Protein AF-A0AAD7CP76-F1 (afdb_monomer)

Secondary structure (DSSP, 8-state):
--HHHHHHHHH-SSS-GGGTTTHHHHHHHHTB-TTS-B--HHHHHSTT---------S--SS-B-TTT--BHHHHHHHHHHHHHHTT-TTS--TT---TT-------HHHHHHHHHHHHHHHS--HHHHTS-HHHHHHHHHHHHHHHHHHHHHHTT-TTHHHHHHHHHHHHHHHHHHHHH-

Solvent-accessible surface area (backbone atoms only — not comparable to full-atom values): 10379 Å² total; per-residue (Å²): 131,55,74,68,52,28,44,43,40,55,74,34,44,74,40,61,54,63,44,38,35,61,27,69,68,44,36,56,53,31,30,30,44,97,84,76,42,30,34,41,75,55,63,62,70,46,76,87,58,81,70,72,79,71,73,79,72,77,89,6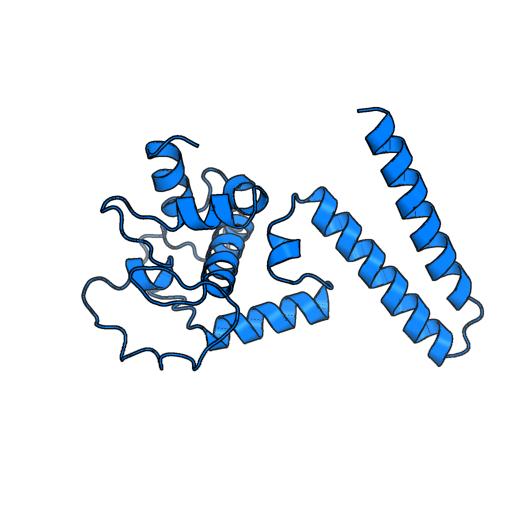3,103,62,65,56,32,81,68,64,65,43,52,39,65,49,37,45,47,54,51,43,51,45,34,75,41,47,83,42,88,85,51,87,56,93,80,58,86,58,91,75,72,81,64,86,64,71,45,71,67,59,40,50,52,51,49,52,50,46,26,74,76,43,60,38,49,70,71,48,66,19,36,47,68,70,56,41,51,53,47,32,51,47,43,48,29,53,52,51,22,52,54,25,50,77,69,68,42,89,59,18,66,54,30,54,52,52,43,52,52,49,55,53,51,55,53,53,56,66,71,76,111

Structure (mmCIF, N/CA/C/O backbone):
data_AF-A0AAD7CP76-F1
#
_entry.id   AF-A0AAD7CP76-F1
#
loop_
_atom_site.group_PDB
_atom_site.id
_atom_site.type_symbol
_atom_site.label_atom_id
_atom_site.label_alt_id
_atom_site.label_comp_id
_atom_site.label_asym_id
_atom_site.label_entity_id
_atom_site.label_seq_id
_atom_site.pdbx_PDB_ins_code
_atom_site.Cartn_x
_atom_site.Cartn_y
_atom_site.Cartn_z
_atom_site.occupancy
_atom_site.B_iso_or_equiv
_atom_site.auth_seq_id
_atom_site.auth_comp_id
_atom_site.auth_asym_id
_atom_site.auth_atom_id
_atom_site.pdbx_PDB_model_num
ATOM 1 N N . MET A 1 1 ? -16.276 9.641 7.087 1.00 80.56 1 MET A N 1
ATOM 2 C CA . MET A 1 1 ? -16.816 8.373 7.636 1.00 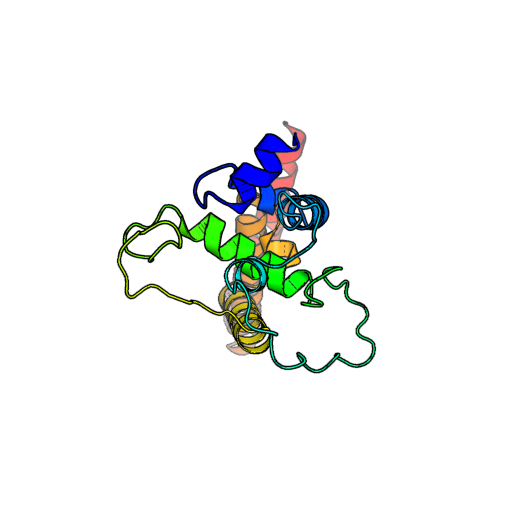80.56 1 MET A CA 1
ATOM 3 C C . MET A 1 1 ? -17.403 8.645 9.011 1.00 80.56 1 MET A C 1
ATOM 5 O O . MET A 1 1 ? -16.833 9.452 9.736 1.00 80.56 1 MET A O 1
ATOM 9 N N . THR A 1 2 ? -18.530 8.026 9.369 1.00 87.56 2 THR A N 1
ATOM 10 C CA . THR A 1 2 ? -19.073 8.128 10.736 1.00 87.56 2 THR A CA 1
ATOM 11 C C . THR A 1 2 ? -18.251 7.262 11.703 1.00 87.56 2 THR A C 1
ATOM 13 O O . THR A 1 2 ? -17.549 6.352 11.2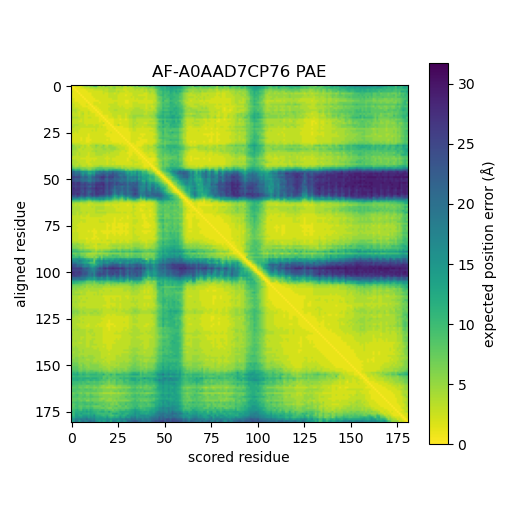51 1.00 87.56 2 THR A O 1
ATOM 16 N N . PRO A 1 3 ? -18.340 7.473 13.030 1.00 85.06 3 PRO A N 1
ATOM 17 C CA . PRO A 1 3 ? -17.661 6.612 14.001 1.00 85.06 3 PRO A CA 1
ATOM 18 C C . PRO A 1 3 ? -18.008 5.123 13.846 1.00 85.06 3 PRO A C 1
ATOM 20 O O . PRO A 1 3 ? -17.125 4.275 13.942 1.00 85.06 3 PRO A O 1
ATOM 23 N N . ALA A 1 4 ? -19.271 4.801 13.540 1.00 86.50 4 ALA A N 1
ATOM 24 C CA . ALA A 1 4 ? -19.704 3.427 13.288 1.00 86.50 4 ALA A CA 1
ATOM 25 C C . ALA A 1 4 ? -19.003 2.821 12.060 1.00 86.50 4 ALA A C 1
ATOM 27 O O . ALA A 1 4 ? -18.479 1.715 12.149 1.00 86.50 4 ALA A O 1
ATOM 28 N N . MET A 1 5 ? -18.900 3.582 10.963 1.00 90.31 5 MET A N 1
ATOM 29 C CA . MET A 1 5 ? -18.192 3.147 9.752 1.00 90.31 5 MET A CA 1
ATOM 30 C C . MET A 1 5 ? -16.699 2.925 10.005 1.00 90.31 5 MET A C 1
ATOM 32 O O . MET A 1 5 ? -16.128 1.985 9.471 1.00 90.31 5 MET A O 1
ATOM 36 N N . LEU A 1 6 ? -16.048 3.777 10.807 1.00 89.44 6 LEU A N 1
ATOM 37 C CA . LEU A 1 6 ? -14.625 3.620 11.144 1.00 89.44 6 LEU A CA 1
ATOM 38 C C . LEU A 1 6 ? -14.377 2.341 11.946 1.00 89.44 6 LEU A C 1
ATOM 40 O O . LEU A 1 6 ? -13.426 1.609 11.682 1.00 89.44 6 LEU A O 1
ATOM 44 N N . ILE A 1 7 ? -15.259 2.060 12.906 1.00 87.06 7 ILE A N 1
ATOM 45 C CA . ILE A 1 7 ? -15.213 0.835 13.702 1.00 87.06 7 ILE A CA 1
ATOM 46 C C . ILE A 1 7 ? -15.405 -0.386 12.806 1.00 87.06 7 ILE A C 1
ATOM 48 O O . ILE A 1 7 ? -14.641 -1.339 12.917 1.00 87.06 7 ILE A O 1
ATOM 52 N N . GLU A 1 8 ? -16.406 -0.361 11.932 1.00 88.75 8 GLU A N 1
ATOM 53 C CA . GLU A 1 8 ? -16.700 -1.470 11.029 1.00 88.75 8 GLU A CA 1
ATOM 54 C C . GLU A 1 8 ? -15.561 -1.694 10.029 1.00 88.75 8 GLU A C 1
ATOM 56 O O . GLU A 1 8 ? -15.061 -2.808 9.916 1.00 88.75 8 GLU A O 1
ATOM 61 N N . ALA A 1 9 ? -15.052 -0.624 9.410 1.00 90.50 9 ALA A N 1
ATOM 62 C CA . ALA A 1 9 ? -13.878 -0.663 8.540 1.00 90.50 9 ALA A CA 1
ATOM 63 C C . ALA A 1 9 ? -12.641 -1.230 9.251 1.00 90.50 9 ALA A C 1
ATOM 65 O O . ALA A 1 9 ? -11.789 -1.848 8.623 1.00 90.50 9 ALA A O 1
ATOM 66 N N . ARG A 1 10 ? -12.520 -1.051 10.566 1.00 89.12 10 ARG A N 1
ATOM 67 C CA . ARG A 1 10 ? -11.426 -1.637 11.340 1.00 89.12 10 ARG A CA 1
ATOM 68 C C . ARG A 1 10 ? -11.616 -3.134 11.583 1.00 89.12 10 ARG A C 1
ATOM 70 O O . ARG A 1 10 ? -10.636 -3.875 11.563 1.00 89.12 10 ARG A O 1
ATOM 77 N N . THR A 1 11 ? -12.833 -3.558 11.922 1.00 86.00 11 THR A N 1
ATOM 78 C CA . THR A 1 11 ? -13.100 -4.913 12.432 1.00 86.00 11 THR A CA 1
ATOM 79 C C . THR A 1 11 ? -13.469 -5.918 11.355 1.00 86.00 11 THR A C 1
ATOM 81 O O . THR A 1 11 ? -13.147 -7.090 11.518 1.00 86.00 11 THR A O 1
ATOM 84 N N . ASP A 1 12 ? -14.127 -5.475 10.286 1.00 87.94 12 ASP A N 1
ATOM 85 C CA . ASP A 1 12 ? -14.508 -6.315 9.156 1.00 87.94 12 ASP A CA 1
ATOM 86 C C . ASP A 1 12 ? -13.548 -6.074 7.981 1.00 87.94 12 ASP A C 1
ATOM 88 O O . ASP A 1 12 ? -13.524 -4.963 7.445 1.00 87.94 12 ASP A O 1
ATOM 92 N N . PRO A 1 13 ? -12.731 -7.063 7.565 1.00 87.06 13 PRO A N 1
ATOM 93 C CA . PRO A 1 13 ? -11.868 -6.961 6.393 1.00 87.06 13 PRO A CA 1
ATOM 94 C C . PRO A 1 13 ? -12.612 -6.561 5.113 1.00 87.06 13 PRO A C 1
ATOM 96 O O . PRO A 1 13 ? -12.064 -5.778 4.342 1.00 87.06 13 PRO A O 1
ATOM 99 N N . ASN A 1 14 ? -13.856 -7.009 4.920 1.00 89.00 14 ASN A N 1
ATOM 100 C CA . ASN A 1 14 ? -14.634 -6.756 3.704 1.00 89.00 14 ASN A CA 1
ATOM 101 C C . ASN A 1 14 ? -15.353 -5.399 3.710 1.00 89.00 14 ASN A C 1
ATOM 103 O O . ASN A 1 14 ? -15.648 -4.858 2.644 1.00 89.00 14 ASN A O 1
ATOM 107 N N . SER A 1 15 ? -15.618 -4.810 4.879 1.00 90.19 15 SER A N 1
ATOM 108 C CA . SER A 1 15 ? -16.320 -3.523 4.952 1.00 90.19 15 SER A CA 1
ATOM 109 C C . SER A 1 15 ? -15.411 -2.348 4.599 1.00 90.19 15 SER A C 1
ATOM 111 O O . SER A 1 15 ? -14.310 -2.212 5.128 1.00 90.19 15 SER A O 1
ATOM 113 N N . TYR A 1 16 ? -15.896 -1.428 3.763 1.00 89.94 16 TYR A N 1
ATOM 114 C CA . TYR A 1 16 ? -15.215 -0.171 3.414 1.00 89.94 16 TYR A CA 1
ATOM 115 C C . TYR A 1 16 ? -13.763 -0.332 2.910 1.00 89.94 16 TYR A C 1
ATOM 117 O O . TYR A 1 16 ? -12.869 0.323 3.448 1.00 89.94 16 TYR A O 1
ATOM 125 N N . PRO A 1 17 ? -13.485 -1.140 1.869 1.00 86.00 17 PRO A N 1
ATOM 126 C CA . PRO A 1 17 ? -12.125 -1.302 1.342 1.00 86.00 17 PRO A CA 1
ATOM 127 C C . PRO A 1 17 ? -11.509 0.029 0.879 1.00 86.00 17 PRO A C 1
ATOM 129 O O . PRO A 1 17 ? -10.323 0.256 1.089 1.00 86.00 17 PRO A O 1
ATOM 132 N N . GLY A 1 18 ? -12.320 0.968 0.377 1.00 87.88 18 GLY A N 1
ATOM 133 C CA . GLY A 1 18 ? -11.870 2.315 0.001 1.00 87.88 18 GLY A CA 1
ATOM 134 C C . GLY A 1 18 ? -11.341 3.172 1.162 1.00 87.88 18 GLY A C 1
ATOM 135 O O . GLY A 1 18 ? -10.800 4.248 0.927 1.00 87.88 18 GLY A O 1
ATOM 136 N N . CYS A 1 19 ? -11.447 2.729 2.424 1.00 91.69 19 CYS A N 1
ATOM 137 C CA . CYS A 1 19 ? -10.908 3.484 3.557 1.00 91.69 19 CYS A CA 1
ATOM 138 C C . CYS A 1 19 ? -9.378 3.593 3.530 1.00 91.69 19 CYS A C 1
ATOM 140 O O . CYS A 1 19 ? -8.840 4.568 4.046 1.00 91.69 19 CYS A O 1
ATOM 142 N N . VAL A 1 20 ? -8.680 2.608 2.948 1.00 92.88 20 VAL A N 1
ATOM 143 C CA . VAL A 1 20 ? -7.218 2.676 2.786 1.00 92.88 20 VAL A CA 1
ATOM 144 C C . VAL A 1 20 ? -6.823 3.556 1.604 1.00 92.88 20 VAL A C 1
ATOM 146 O O . VAL A 1 20 ? -5.761 4.158 1.635 1.00 92.88 20 VAL A O 1
ATOM 149 N N . GLU A 1 21 ? -7.701 3.695 0.611 1.00 92.75 21 GLU A N 1
ATOM 150 C CA . GLU A 1 21 ? -7.483 4.519 -0.587 1.00 92.75 21 GLU A CA 1
ATOM 151 C C . GLU A 1 21 ? -7.737 6.015 -0.349 1.00 92.75 21 GLU A C 1
ATOM 153 O O . GLU A 1 21 ? -7.354 6.866 -1.146 1.00 92.75 21 GLU A O 1
ATOM 158 N N . ALA A 1 22 ? -8.381 6.344 0.772 1.00 91.25 22 ALA A N 1
ATOM 159 C CA . ALA A 1 22 ? -8.596 7.713 1.228 1.00 91.25 22 ALA A CA 1
ATOM 160 C C . ALA A 1 22 ? -7.353 8.321 1.915 1.00 91.25 22 ALA A C 1
ATOM 162 O O . ALA A 1 22 ? -7.425 9.417 2.474 1.00 91.25 22 ALA A O 1
ATOM 163 N N . GLY A 1 23 ? -6.215 7.620 1.885 1.00 91.62 23 GLY A N 1
ATOM 164 C CA . GLY A 1 23 ? -4.939 8.106 2.391 1.00 91.62 23 GLY A CA 1
ATOM 165 C C . GLY A 1 23 ? -4.717 7.908 3.893 1.00 91.62 23 GLY A C 1
ATOM 166 O O . GLY A 1 23 ? -5.498 7.289 4.622 1.00 91.62 23 GLY A O 1
ATOM 167 N N . MET A 1 24 ? -3.590 8.446 4.363 1.00 93.44 24 MET A N 1
ATOM 168 C CA . MET A 1 24 ? -3.062 8.181 5.704 1.00 93.44 24 MET A CA 1
ATOM 169 C C . MET A 1 24 ? -3.971 8.686 6.834 1.00 93.44 24 MET A C 1
ATOM 171 O O . MET A 1 24 ? -4.060 8.044 7.881 1.00 93.44 24 MET A O 1
ATOM 175 N N . ASP A 1 25 ? -4.681 9.796 6.631 1.00 92.06 25 ASP A N 1
ATOM 176 C CA . ASP A 1 25 ? -5.583 10.360 7.642 1.00 92.06 25 ASP A CA 1
ATOM 177 C C . ASP A 1 25 ? -6.801 9.460 7.880 1.00 92.06 25 ASP A C 1
ATOM 179 O O . ASP A 1 25 ? -7.177 9.196 9.026 1.00 92.06 25 ASP A O 1
ATOM 183 N N . ALA A 1 26 ? -7.377 8.915 6.804 1.00 93.06 26 ALA A N 1
ATOM 184 C CA . ALA A 1 26 ? -8.472 7.956 6.894 1.00 93.06 26 ALA A CA 1
ATOM 185 C C . ALA A 1 26 ? -8.013 6.657 7.568 1.00 93.06 26 ALA A C 1
ATOM 187 O O . ALA A 1 26 ? -8.684 6.159 8.474 1.00 93.06 26 ALA A O 1
ATOM 188 N N . VAL A 1 27 ? -6.828 6.159 7.203 1.00 94.19 27 VAL A N 1
ATOM 189 C CA . VAL A 1 27 ? -6.199 5.010 7.866 1.00 94.19 27 VAL A CA 1
ATOM 190 C C . VAL A 1 27 ? -6.005 5.276 9.358 1.00 94.19 27 VAL A C 1
ATOM 192 O O . VAL A 1 27 ? -6.390 4.455 10.185 1.00 94.19 27 VAL A O 1
ATOM 195 N N . SER A 1 28 ? -5.453 6.431 9.727 1.00 93.44 28 SER A N 1
ATOM 196 C CA . SER A 1 28 ? -5.243 6.837 11.119 1.00 93.44 28 SER A CA 1
ATOM 197 C C . SER A 1 28 ? -6.554 6.846 11.920 1.00 93.44 28 SER A C 1
ATOM 199 O O . SER A 1 28 ? -6.597 6.348 13.051 1.00 93.44 28 SER A O 1
ATOM 201 N N . ALA A 1 29 ? -7.643 7.327 11.311 1.00 93.31 29 ALA A N 1
ATOM 202 C CA . ALA A 1 29 ? -8.976 7.311 11.903 1.00 93.31 29 ALA A CA 1
ATOM 203 C C . ALA A 1 29 ? -9.523 5.881 12.079 1.00 93.31 29 ALA A C 1
ATOM 205 O O . ALA A 1 29 ? -9.996 5.541 13.162 1.00 93.31 29 ALA A O 1
ATOM 206 N N . VAL A 1 30 ? -9.396 5.012 11.067 1.00 94.56 30 VAL A N 1
ATOM 207 C CA . VAL A 1 30 ? -9.774 3.582 11.152 1.00 94.56 30 VAL A CA 1
ATOM 208 C C . VAL A 1 30 ? -8.922 2.845 12.195 1.00 94.56 30 VAL A C 1
ATOM 210 O O . VAL A 1 30 ? -9.368 1.906 12.861 1.00 94.56 30 VAL A O 1
ATOM 213 N N . LEU A 1 31 ? -7.684 3.294 12.410 1.00 93.06 31 LEU A N 1
ATOM 214 C CA . LEU A 1 31 ? -6.796 2.727 13.417 1.00 93.06 31 LEU A CA 1
ATOM 215 C C . LEU A 1 31 ? -7.145 3.129 14.866 1.00 93.06 31 LEU A C 1
ATOM 217 O O . LEU A 1 31 ? -6.514 2.636 15.809 1.00 93.06 31 LEU A O 1
ATOM 221 N N . THR A 1 32 ? -8.176 3.950 15.062 1.00 91.44 32 THR A N 1
ATOM 222 C CA . THR A 1 32 ? -8.724 4.297 16.378 1.00 91.44 32 THR A CA 1
ATOM 223 C C . THR A 1 32 ? -9.859 3.338 16.741 1.00 91.44 32 THR A C 1
ATOM 225 O O . THR A 1 32 ? -10.851 3.219 16.026 1.00 91.44 32 THR A O 1
ATOM 228 N N . ASN A 1 33 ? -9.711 2.595 17.841 1.00 84.62 33 ASN A N 1
ATOM 229 C CA . ASN A 1 33 ? -10.688 1.582 18.247 1.00 84.62 33 ASN A CA 1
ATOM 230 C C . ASN A 1 33 ? -11.885 2.179 19.020 1.00 84.62 33 ASN A C 1
ATOM 232 O O . ASN A 1 33 ? -11.924 3.367 19.336 1.00 84.62 33 ASN A O 1
ATOM 236 N N . ARG A 1 34 ? -12.854 1.327 19.394 1.00 84.56 34 ARG A N 1
ATOM 237 C CA . ARG A 1 34 ? -14.075 1.719 20.135 1.00 84.56 34 ARG A CA 1
ATOM 238 C C . ARG A 1 34 ? -13.811 2.420 21.475 1.00 84.56 34 ARG A C 1
ATOM 240 O O . ARG A 1 34 ? -14.673 3.141 21.956 1.00 84.56 34 ARG A O 1
ATOM 247 N N . ASN A 1 35 ? -12.633 2.216 22.066 1.00 86.56 35 ASN A N 1
ATOM 248 C CA . ASN A 1 35 ? -12.222 2.835 23.329 1.00 86.56 35 ASN A CA 1
ATOM 249 C C . ASN A 1 35 ? -11.443 4.142 23.113 1.00 86.56 35 ASN A C 1
ATOM 251 O O . ASN A 1 35 ? -10.742 4.583 24.022 1.00 86.56 35 ASN A O 1
ATOM 255 N N . ASN A 1 36 ? -11.509 4.715 21.907 1.00 87.88 36 ASN A N 1
ATOM 256 C CA . ASN A 1 36 ? -10.746 5.887 21.491 1.00 87.88 36 ASN A CA 1
ATOM 257 C C . ASN A 1 36 ? -9.224 5.713 21.658 1.00 87.88 36 ASN A C 1
ATOM 259 O O . ASN A 1 36 ? -8.515 6.662 21.983 1.00 87.88 36 ASN A O 1
ATOM 263 N N . ARG A 1 37 ? -8.724 4.481 21.479 1.00 89.38 37 ARG A N 1
ATOM 264 C CA . ARG A 1 37 ? -7.288 4.169 21.522 1.00 89.38 37 ARG A CA 1
ATOM 265 C C . ARG A 1 37 ? -6.763 3.907 20.123 1.00 89.38 37 ARG A C 1
ATOM 267 O O . ARG A 1 37 ? -7.317 3.082 19.393 1.00 89.38 37 ARG A O 1
ATOM 274 N N . GLN A 1 38 ? -5.662 4.553 19.780 1.00 89.88 38 GLN A N 1
ATOM 275 C CA . GLN A 1 38 ? -5.016 4.444 18.485 1.00 89.88 38 GLN A CA 1
ATOM 276 C C . GLN A 1 38 ? -4.015 3.282 18.489 1.00 89.88 38 GLN A C 1
ATOM 278 O O . GLN A 1 38 ? -2.903 3.375 19.023 1.00 89.88 38 GLN A O 1
ATOM 283 N N . LYS A 1 39 ? -4.422 2.148 17.911 1.00 88.56 39 LYS A N 1
ATOM 284 C CA . LYS A 1 39 ? -3.649 0.898 17.914 1.00 88.56 39 LYS A CA 1
ATOM 285 C C . LYS A 1 39 ? -3.665 0.231 16.546 1.00 88.56 39 LYS A C 1
ATOM 287 O O . LYS A 1 39 ? -4.712 0.170 15.901 1.00 88.56 39 LYS A O 1
ATOM 292 N N . CYS A 1 40 ? -2.541 -0.362 16.140 1.00 88.00 40 CYS A N 1
ATOM 293 C CA . CYS A 1 40 ? -2.514 -1.188 14.935 1.00 88.00 40 CYS A CA 1
ATOM 294 C C . CYS A 1 40 ? -3.357 -2.455 15.140 1.00 88.00 40 CYS A C 1
ATOM 296 O O . CYS A 1 40 ? -3.683 -2.823 16.278 1.00 88.00 40 CYS A O 1
ATOM 298 N N . ILE A 1 41 ? -3.712 -3.117 14.042 1.00 85.62 41 ILE A N 1
ATOM 299 C CA . ILE A 1 41 ? -4.615 -4.270 14.063 1.00 85.62 41 ILE A CA 1
ATOM 300 C C . ILE A 1 41 ? -3.979 -5.421 14.862 1.00 85.62 41 ILE A C 1
ATOM 302 O O . ILE A 1 41 ? -4.646 -6.056 15.682 1.00 85.62 41 ILE A O 1
ATOM 306 N N . SER A 1 42 ? -2.669 -5.657 14.730 1.00 81.69 42 SER A N 1
ATOM 307 C CA . SER A 1 42 ? -1.929 -6.650 15.531 1.00 81.69 42 SER A CA 1
ATOM 308 C C . SER A 1 42 ? -1.939 -6.359 17.037 1.00 81.69 42 SER A C 1
ATOM 310 O O . SER A 1 42 ? -2.195 -7.258 17.838 1.00 81.69 42 SER A O 1
ATOM 312 N N . CYS A 1 43 ? -1.690 -5.113 17.446 1.00 79.62 43 CYS A N 1
ATOM 313 C CA . CYS A 1 43 ? -1.586 -4.739 18.862 1.00 79.62 43 CYS A CA 1
ATOM 314 C C . CYS A 1 43 ? -2.931 -4.765 19.600 1.00 79.62 43 CYS A C 1
ATOM 316 O O . CYS A 1 43 ? -2.967 -4.959 20.811 1.00 79.62 43 CYS A O 1
ATOM 318 N N . ASP A 1 44 ? -4.034 -4.541 18.891 1.00 80.44 44 ASP A N 1
ATOM 319 C CA . ASP A 1 44 ? -5.381 -4.569 19.468 1.00 80.44 44 ASP A CA 1
ATOM 320 C C . ASP A 1 44 ? -5.893 -6.007 19.671 1.00 80.44 44 ASP A C 1
ATOM 322 O O . ASP A 1 44 ? -6.586 -6.292 20.647 1.00 80.44 44 ASP A O 1
ATOM 326 N N . ALA A 1 45 ? -5.479 -6.937 18.802 1.00 72.62 45 ALA A N 1
ATOM 327 C CA . ALA A 1 45 ? -5.813 -8.360 18.910 1.00 72.62 45 ALA A CA 1
ATOM 328 C C . ALA A 1 45 ? -5.092 -9.067 20.075 1.00 72.62 45 ALA A C 1
ATOM 330 O O . ALA A 1 45 ? -5.587 -10.056 20.623 1.00 72.62 45 ALA A O 1
ATOM 331 N N . LEU A 1 46 ? -3.930 -8.560 20.491 1.00 67.62 46 LEU A N 1
ATOM 332 C CA . LEU A 1 46 ? -3.196 -9.052 21.656 1.00 67.62 46 LEU A CA 1
ATOM 333 C C . LEU A 1 46 ? -3.815 -8.486 22.947 1.00 67.62 46 LEU A C 1
ATOM 335 O O . LEU A 1 46 ? -3.254 -7.608 23.599 1.00 67.62 46 LEU A O 1
ATOM 339 N N . ARG A 1 47 ? -4.988 -8.995 23.346 1.00 53.69 47 ARG A N 1
ATOM 340 C CA . ARG A 1 47 ? -5.570 -8.697 24.667 1.00 53.69 47 ARG A CA 1
ATOM 341 C C . ARG A 1 47 ? -4.601 -9.151 25.771 1.00 53.69 47 ARG A C 1
ATOM 343 O O . ARG A 1 47 ? -4.399 -10.345 25.963 1.00 53.69 47 ARG A O 1
ATOM 350 N N . GLY A 1 48 ? -4.013 -8.203 26.500 1.00 44.47 48 GLY A N 1
ATOM 351 C CA . GLY A 1 48 ? -3.363 -8.459 27.792 1.00 44.47 48 GLY A CA 1
ATOM 352 C C . GLY A 1 48 ? -1.931 -9.002 27.771 1.00 44.47 48 GLY A C 1
ATOM 353 O O . GLY A 1 48 ? -1.419 -9.328 28.836 1.00 44.47 48 GLY A O 1
ATOM 354 N N . LYS A 1 49 ? -1.250 -9.072 26.621 1.00 45.91 49 LYS A N 1
ATOM 355 C CA . LYS A 1 49 ? 0.212 -9.232 26.617 1.00 45.91 49 LYS A CA 1
ATOM 356 C C . LYS A 1 49 ? 0.825 -7.864 26.385 1.00 45.91 49 LYS A C 1
ATOM 358 O O . LYS A 1 49 ? 0.619 -7.288 25.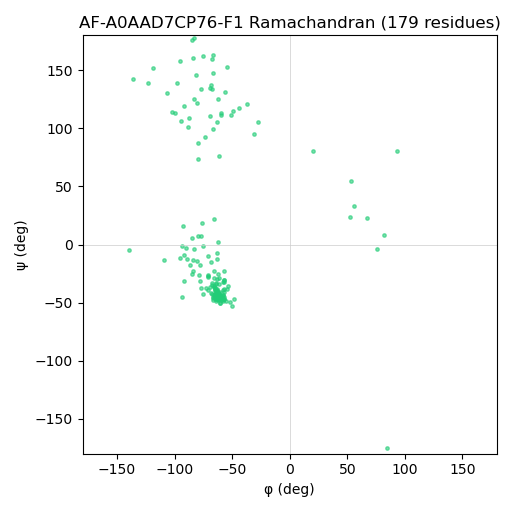318 1.00 45.91 49 LYS A O 1
ATOM 363 N N . ALA A 1 50 ? 1.516 -7.337 27.396 1.00 40.41 50 ALA A N 1
ATOM 364 C CA . ALA A 1 50 ? 2.461 -6.253 27.184 1.00 40.41 50 ALA A CA 1
ATOM 365 C C . ALA A 1 50 ? 3.336 -6.694 26.009 1.00 40.41 50 ALA A C 1
ATOM 367 O O . ALA A 1 50 ? 3.961 -7.751 26.064 1.00 40.41 50 ALA A O 1
ATOM 368 N N . LEU A 1 51 ? 3.247 -5.979 24.890 1.00 49.00 51 LEU A N 1
ATOM 369 C CA . LEU A 1 51 ? 4.247 -6.136 23.852 1.00 49.00 51 LEU A CA 1
ATOM 370 C C . LEU A 1 51 ? 5.546 -5.751 24.537 1.00 49.00 51 LEU A C 1
ATOM 372 O O . LEU A 1 51 ? 5.648 -4.596 24.954 1.00 49.00 51 LEU A O 1
ATOM 376 N N . ASP A 1 52 ? 6.442 -6.730 24.714 1.00 46.41 52 ASP A N 1
ATOM 377 C CA . ASP A 1 52 ? 7.815 -6.500 25.160 1.00 46.41 52 ASP A CA 1
ATOM 378 C C . ASP A 1 52 ? 8.275 -5.217 24.503 1.00 46.41 52 ASP A C 1
ATOM 380 O O . ASP A 1 52 ? 8.132 -5.106 23.279 1.00 46.41 52 ASP A O 1
ATOM 384 N N . GLU A 1 53 ? 8.649 -4.248 25.346 1.00 45.72 53 GLU A N 1
ATOM 385 C CA . GLU A 1 53 ? 8.943 -2.861 25.003 1.00 45.72 53 GLU A CA 1
ATOM 386 C C . GLU A 1 53 ? 9.514 -2.806 23.593 1.00 45.72 53 GLU A C 1
ATOM 388 O O . GLU A 1 53 ? 10.689 -3.095 23.369 1.00 45.72 53 GLU A O 1
ATOM 393 N N . ARG A 1 54 ? 8.640 -2.548 22.607 1.00 52.47 54 ARG A N 1
ATOM 394 C CA . ARG A 1 54 ? 9.062 -2.487 21.213 1.00 52.47 54 ARG A CA 1
ATOM 395 C C . ARG A 1 54 ? 10.014 -1.316 21.184 1.00 52.47 54 ARG A C 1
ATOM 397 O O . ARG A 1 54 ? 9.556 -0.185 21.332 1.00 52.47 54 ARG A O 1
ATOM 404 N N . VAL A 1 55 ? 11.303 -1.650 21.098 1.00 47.53 55 VAL A N 1
ATOM 405 C CA . VAL A 1 55 ? 12.464 -0.764 21.086 1.00 47.53 55 VAL A CA 1
ATOM 406 C C . VAL A 1 55 ? 12.029 0.570 20.516 1.00 47.53 55 VAL A C 1
ATOM 408 O O . VAL A 1 55 ? 11.725 0.653 19.326 1.00 47.53 55 VAL A O 1
ATOM 411 N N . ILE A 1 56 ? 11.895 1.566 21.397 1.00 48.53 56 ILE A N 1
ATOM 412 C CA . ILE A 1 56 ? 11.563 2.938 21.025 1.00 48.53 56 ILE A CA 1
ATOM 413 C C . ILE A 1 56 ? 12.560 3.310 19.926 1.00 48.53 56 ILE A C 1
ATOM 415 O O . ILE A 1 56 ? 13.757 3.383 20.223 1.00 48.53 56 ILE A O 1
ATOM 419 N N . PRO A 1 57 ? 12.141 3.488 18.659 1.00 48.97 57 PRO A N 1
ATOM 420 C CA . PRO A 1 57 ? 13.103 3.819 17.632 1.00 48.97 57 PRO A CA 1
ATOM 421 C C . PRO A 1 57 ? 13.596 5.243 17.904 1.00 48.97 57 PRO A C 1
ATOM 423 O O . PRO A 1 57 ? 12.783 6.127 18.200 1.00 48.97 57 PRO A O 1
ATOM 426 N N . PRO A 1 58 ? 14.910 5.487 17.828 1.00 46.41 58 PRO A N 1
ATOM 427 C CA . PRO A 1 58 ? 15.461 6.820 17.994 1.00 46.41 58 PRO A CA 1
ATOM 428 C C . PRO A 1 58 ? 14.914 7.704 16.869 1.00 46.41 58 PRO A C 1
ATOM 430 O O . PRO A 1 58 ? 15.015 7.327 15.708 1.00 46.41 58 PRO A O 1
ATOM 433 N N . LYS A 1 59 ? 14.291 8.835 17.237 1.00 48.41 59 LYS A N 1
ATOM 434 C CA . LYS A 1 59 ? 13.907 9.976 16.377 1.00 48.41 59 LYS A CA 1
ATOM 435 C C . LYS A 1 59 ? 13.824 9.645 14.874 1.00 48.41 59 LYS A C 1
ATOM 437 O O . LYS A 1 59 ? 14.748 9.945 14.128 1.00 48.41 59 LYS A O 1
ATOM 442 N N . ALA A 1 60 ? 12.725 9.039 14.438 1.00 51.38 60 ALA A N 1
ATOM 443 C CA . ALA A 1 60 ? 12.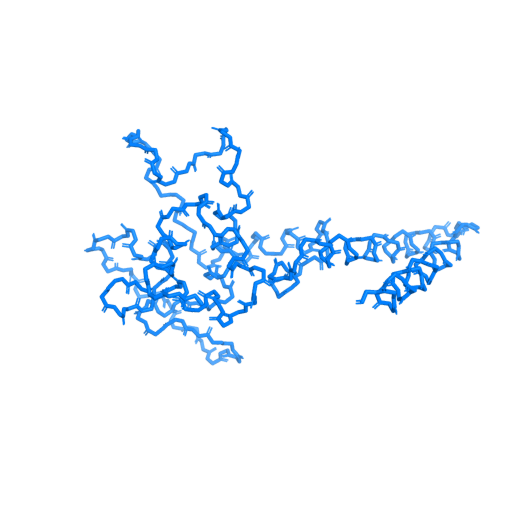404 8.961 13.015 1.00 51.38 60 ALA A CA 1
ATOM 444 C C . ALA A 1 60 ? 11.406 10.075 12.673 1.00 51.38 60 ALA A C 1
ATOM 446 O O . ALA A 1 60 ? 10.457 10.280 13.431 1.00 51.38 60 ALA A O 1
ATOM 447 N N . ASP A 1 61 ? 11.576 10.736 11.527 1.00 61.88 61 ASP A N 1
ATOM 448 C CA . ASP A 1 61 ? 10.693 11.784 10.972 1.00 61.88 61 ASP A CA 1
ATOM 449 C C . ASP A 1 61 ? 9.285 11.277 10.577 1.00 61.88 61 ASP A C 1
ATOM 451 O O . ASP A 1 61 ? 8.594 11.857 9.739 1.00 61.88 61 ASP A O 1
ATOM 455 N N . HIS A 1 62 ? 8.835 10.158 11.147 1.00 67.38 62 HIS A N 1
ATOM 456 C CA . HIS A 1 62 ? 7.610 9.474 10.756 1.00 67.38 62 HIS A CA 1
ATOM 457 C C . HIS A 1 62 ? 6.644 9.320 11.936 1.00 67.38 62 HIS A C 1
ATOM 459 O O . HIS A 1 62 ? 7.069 8.993 13.045 1.00 67.38 62 HIS A O 1
ATOM 465 N N . PRO A 1 63 ? 5.331 9.518 11.714 1.00 86.00 63 PRO A N 1
ATOM 466 C CA . PRO A 1 63 ? 4.332 9.448 12.772 1.00 86.00 63 PRO A CA 1
ATOM 467 C C . PRO A 1 63 ? 4.180 8.028 13.338 1.00 86.00 63 PRO A C 1
ATOM 469 O O . PRO A 1 63 ? 4.290 7.022 12.631 1.00 86.00 63 PRO A O 1
ATOM 472 N N . PHE A 1 64 ? 3.870 7.956 14.632 1.00 87.44 64 PHE A N 1
ATOM 473 C CA . PHE A 1 64 ? 3.596 6.724 15.373 1.00 87.44 64 PHE A CA 1
ATOM 474 C C . PHE A 1 64 ? 2.173 6.747 15.926 1.00 87.44 64 PHE A C 1
ATOM 476 O O . PHE A 1 64 ? 1.638 7.808 16.239 1.00 87.44 64 PHE A O 1
ATOM 483 N N . LEU A 1 65 ? 1.580 5.567 16.107 1.00 88.50 65 LEU A N 1
ATOM 484 C CA . LEU A 1 65 ? 0.280 5.439 16.764 1.00 88.50 65 LEU A CA 1
ATOM 485 C C . LEU A 1 65 ? 0.377 5.788 18.254 1.00 88.50 65 LEU A C 1
ATOM 487 O O . LEU A 1 65 ? 1.297 5.339 18.946 1.00 88.50 65 LEU A O 1
ATOM 491 N N . ALA A 1 66 ? -0.603 6.539 18.755 1.00 87.50 66 ALA A N 1
ATOM 492 C CA . ALA A 1 66 ? -0.585 7.119 20.092 1.00 87.50 66 ALA A CA 1
ATOM 493 C C . ALA A 1 66 ? -0.465 6.078 21.217 1.00 87.50 66 ALA A C 1
ATOM 495 O O . ALA A 1 66 ? 0.356 6.268 22.118 1.00 87.50 66 ALA A O 1
ATOM 496 N N . ASP A 1 67 ? -1.214 4.970 21.161 1.00 88.31 67 ASP A N 1
ATOM 497 C CA . ASP A 1 67 ? -1.277 4.004 22.266 1.00 88.31 67 ASP A CA 1
ATOM 498 C C . ASP A 1 67 ? -0.287 2.847 22.126 1.00 88.31 67 ASP A C 1
ATOM 500 O O . ASP A 1 67 ? 0.359 2.473 23.100 1.00 88.31 67 ASP A O 1
ATOM 504 N N . CYS A 1 68 ? -0.168 2.238 20.940 1.00 83.69 68 CYS A N 1
ATOM 505 C CA . CYS A 1 68 ? 0.706 1.068 20.758 1.00 83.69 68 CYS A CA 1
ATOM 506 C C . CYS A 1 68 ? 2.118 1.402 20.259 1.00 83.69 68 CYS A C 1
ATOM 508 O O . CYS A 1 68 ? 2.901 0.479 20.038 1.00 83.69 68 CYS A O 1
ATOM 510 N N . LYS A 1 69 ? 2.421 2.687 20.017 1.00 84.56 69 LYS A N 1
ATOM 511 C CA . LYS A 1 69 ? 3.735 3.197 19.574 1.00 84.56 69 LYS A CA 1
ATOM 512 C C . LYS A 1 69 ? 4.307 2.506 18.332 1.00 84.56 69 LYS A C 1
ATOM 514 O O . LYS A 1 69 ? 5.510 2.506 18.103 1.00 84.56 69 LYS A O 1
ATOM 519 N N . CYS A 1 70 ? 3.450 1.903 17.513 1.00 83.56 70 CYS A N 1
ATOM 520 C CA . CYS A 1 70 ? 3.871 1.298 16.253 1.00 83.56 70 CYS A CA 1
ATOM 521 C C . CYS A 1 70 ? 3.988 2.383 15.177 1.00 83.56 70 CYS A C 1
ATOM 523 O O . CYS A 1 70 ? 3.175 3.313 15.197 1.00 83.56 70 CYS A O 1
ATOM 525 N N . PRO A 1 71 ? 4.941 2.272 14.234 1.00 87.75 71 PRO A N 1
ATOM 526 C CA . PRO A 1 71 ? 5.025 3.195 13.106 1.00 87.75 71 PRO A CA 1
ATOM 527 C C . PRO A 1 71 ? 3.708 3.218 12.325 1.00 87.75 71 PRO A C 1
ATOM 529 O O . PRO A 1 71 ? 3.191 2.155 11.966 1.00 87.75 71 PRO A O 1
ATOM 532 N N . LEU A 1 72 ? 3.180 4.410 12.037 1.00 90.56 72 LEU A N 1
ATOM 533 C CA . LEU A 1 72 ? 1.896 4.560 11.349 1.00 90.56 72 LEU A CA 1
ATOM 534 C C . LEU A 1 72 ? 1.933 3.925 9.953 1.00 90.56 72 LEU A C 1
ATOM 536 O O . LEU A 1 72 ? 1.025 3.175 9.619 1.00 90.56 72 LEU A O 1
ATOM 540 N N . ARG A 1 73 ? 3.018 4.117 9.185 1.00 91.19 73 ARG A N 1
ATOM 541 C CA . ARG A 1 73 ? 3.193 3.488 7.857 1.00 91.19 73 ARG A CA 1
ATOM 542 C C . ARG A 1 73 ? 3.129 1.958 7.915 1.00 91.19 73 ARG A C 1
ATOM 544 O O . ARG A 1 73 ? 2.527 1.334 7.052 1.00 91.19 73 ARG A O 1
ATOM 551 N N . GLY A 1 74 ? 3.706 1.347 8.952 1.00 90.69 74 GLY A N 1
ATOM 552 C CA . GLY A 1 74 ? 3.631 -0.105 9.143 1.00 90.69 74 GLY A CA 1
ATOM 553 C C . GLY A 1 74 ? 2.207 -0.568 9.454 1.00 90.69 74 GLY A C 1
ATOM 554 O O . GLY A 1 74 ? 1.736 -1.553 8.895 1.00 90.69 74 GLY A O 1
ATOM 555 N N . ALA A 1 75 ? 1.495 0.170 10.306 1.00 91.00 75 ALA A N 1
ATOM 556 C CA . ALA A 1 75 ? 0.096 -0.117 10.606 1.00 91.00 75 ALA A CA 1
ATOM 557 C C . ALA A 1 75 ? -0.833 0.117 9.400 1.00 91.00 75 ALA A C 1
ATOM 559 O O . ALA A 1 75 ? -1.809 -0.611 9.235 1.00 91.00 75 ALA A O 1
ATOM 560 N N . ALA A 1 76 ? -0.518 1.101 8.555 1.00 93.81 76 ALA A N 1
ATOM 561 C CA . ALA A 1 76 ? -1.220 1.365 7.307 1.00 93.81 76 ALA A CA 1
ATOM 562 C C . ALA A 1 76 ? -1.049 0.216 6.313 1.00 93.81 76 ALA A C 1
ATOM 564 O O . ALA A 1 76 ? -2.037 -0.258 5.763 1.00 93.81 76 ALA A O 1
ATOM 565 N N . LEU A 1 77 ? 0.179 -0.290 6.158 1.00 93.88 77 LEU A N 1
ATOM 566 C CA . LEU A 1 77 ? 0.453 -1.473 5.346 1.00 93.88 77 LEU A CA 1
ATOM 567 C C . LEU A 1 77 ? -0.294 -2.707 5.869 1.00 93.88 77 LEU A C 1
ATOM 569 O O . LEU A 1 77 ? -0.899 -3.430 5.086 1.00 93.88 77 LEU A O 1
ATOM 573 N N . GLU A 1 78 ? -0.288 -2.935 7.187 1.00 91.56 78 GLU A N 1
ATOM 574 C CA . GLU A 1 78 ? -1.068 -4.016 7.806 1.00 91.56 78 GLU A CA 1
ATOM 575 C C . GLU A 1 78 ? -2.557 -3.909 7.447 1.00 91.56 78 GLU A C 1
ATOM 577 O O . GLU A 1 78 ? -3.154 -4.893 7.013 1.00 91.56 78 GLU A O 1
ATOM 582 N N . LEU A 1 79 ? -3.150 -2.720 7.594 1.00 92.50 79 LEU A N 1
ATOM 583 C CA . LEU A 1 79 ? -4.555 -2.498 7.260 1.00 92.50 79 LEU A CA 1
ATOM 584 C C . LEU A 1 79 ? -4.821 -2.695 5.762 1.00 92.50 79 LEU A C 1
ATOM 586 O O . LEU A 1 79 ? -5.782 -3.374 5.409 1.00 92.50 79 LEU A O 1
ATOM 590 N N . TRP A 1 80 ? -3.967 -2.150 4.893 1.00 93.88 80 TRP A N 1
ATOM 591 C CA . TRP A 1 80 ? -4.071 -2.308 3.443 1.00 93.88 80 TRP A CA 1
ATOM 592 C C . TRP A 1 80 ? -4.058 -3.781 3.035 1.00 93.88 80 TRP A C 1
ATOM 594 O O . TRP A 1 80 ? -4.950 -4.212 2.312 1.00 93.88 80 TRP A O 1
ATOM 604 N N . MET A 1 81 ? -3.130 -4.583 3.566 1.00 91.88 81 MET A N 1
ATOM 605 C CA . MET A 1 81 ? -3.080 -6.018 3.270 1.00 91.88 81 MET A CA 1
ATOM 606 C C . MET A 1 81 ? -4.359 -6.731 3.700 1.00 91.88 81 MET A C 1
ATOM 608 O O . MET A 1 81 ? -4.894 -7.521 2.930 1.00 91.88 81 MET A O 1
ATOM 612 N N . ILE A 1 82 ? -4.883 -6.435 4.893 1.00 89.50 82 ILE A N 1
ATOM 613 C CA . ILE A 1 82 ? -6.147 -7.020 5.365 1.00 89.50 82 ILE A CA 1
ATOM 614 C C . ILE A 1 82 ? -7.291 -6.663 4.407 1.00 89.50 82 ILE A C 1
ATOM 616 O O . ILE A 1 82 ? -8.057 -7.539 4.024 1.00 89.50 82 ILE A O 1
ATOM 620 N N . LYS A 1 83 ? -7.386 -5.399 3.977 1.00 91.56 83 LYS A N 1
ATOM 621 C CA . LYS A 1 83 ? -8.439 -4.945 3.056 1.00 91.56 83 LYS A CA 1
ATOM 622 C C . LYS A 1 83 ? -8.329 -5.553 1.670 1.00 91.56 83 LYS A C 1
ATOM 624 O O . LYS A 1 83 ? -9.318 -6.044 1.142 1.00 91.56 83 LYS A O 1
ATOM 629 N N . MET A 1 84 ? -7.137 -5.540 1.088 1.00 90.25 84 MET A N 1
ATOM 630 C CA . MET A 1 84 ? -6.931 -6.044 -0.268 1.00 90.25 84 MET A CA 1
ATOM 631 C C . MET A 1 84 ? -7.049 -7.561 -0.342 1.00 90.25 84 MET A C 1
ATOM 633 O O . MET A 1 84 ? -7.394 -8.093 -1.396 1.00 90.25 84 MET A O 1
ATOM 637 N N . THR A 1 85 ? -6.771 -8.261 0.763 1.00 88.12 85 THR A N 1
ATOM 638 C CA . THR A 1 85 ? -6.838 -9.723 0.783 1.00 88.12 85 THR A CA 1
ATOM 639 C C . THR A 1 85 ? -8.184 -10.297 1.208 1.00 88.12 85 THR A C 1
ATOM 641 O O . THR A 1 85 ? -8.395 -11.494 1.040 1.00 88.12 85 THR A O 1
ATOM 644 N N . ALA A 1 86 ? -9.108 -9.462 1.691 1.00 87.19 86 ALA A N 1
ATOM 645 C CA . ALA A 1 86 ? -10.385 -9.887 2.265 1.00 87.19 86 ALA A CA 1
ATOM 646 C C . ALA A 1 86 ? -11.251 -10.743 1.320 1.00 87.19 86 ALA A C 1
ATOM 648 O O . ALA A 1 86 ? -11.980 -11.622 1.774 1.00 87.19 86 ALA A O 1
ATOM 649 N N . GLN A 1 87 ? -11.139 -10.511 0.009 1.00 83.69 87 GLN A N 1
ATOM 650 C CA . GLN A 1 87 ? -11.882 -11.243 -1.021 1.00 83.69 87 GLN A CA 1
ATOM 651 C C . GLN A 1 87 ? -11.321 -12.642 -1.339 1.00 83.69 87 GLN A C 1
ATOM 653 O O . GLN A 1 87 ? -12.020 -13.459 -1.943 1.00 83.69 87 GLN A O 1
ATOM 658 N N . TYR A 1 88 ? -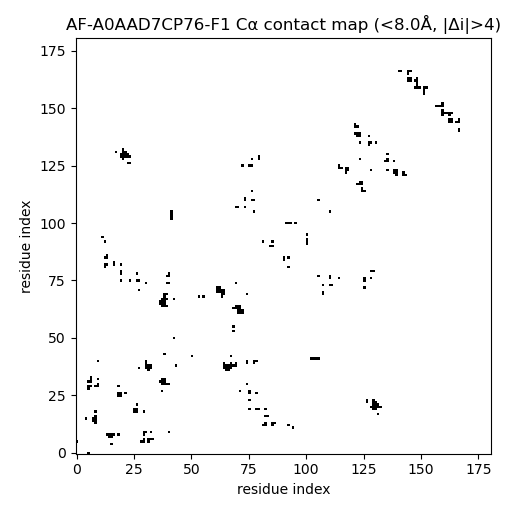10.070 -12.932 -0.967 1.00 84.44 88 TYR A N 1
ATOM 659 C CA . TYR A 1 88 ? -9.417 -14.202 -1.282 1.00 84.44 88 TYR A CA 1
ATOM 660 C C . TYR A 1 88 ? -9.721 -15.230 -0.192 1.00 84.44 88 TYR A C 1
ATOM 662 O O . TYR A 1 88 ? -9.235 -15.134 0.932 1.00 84.44 88 TYR A O 1
ATOM 670 N N . LYS A 1 89 ? -10.543 -16.227 -0.536 1.00 79.69 89 LYS A N 1
ATOM 671 C CA . LYS A 1 89 ? -11.033 -17.260 0.397 1.00 79.69 89 LYS A CA 1
ATOM 672 C C . LYS A 1 89 ? -9.934 -18.177 0.939 1.00 79.69 89 LYS A C 1
ATOM 674 O O . LYS A 1 89 ? -10.128 -18.824 1.958 1.00 79.69 89 LYS A O 1
ATOM 679 N N . ASP A 1 90 ? -8.822 -18.276 0.225 1.00 79.19 90 ASP A N 1
ATOM 680 C CA . ASP A 1 90 ? -7.634 -19.051 0.577 1.00 79.19 90 ASP A CA 1
ATOM 681 C C . ASP A 1 90 ? -6.680 -18.292 1.511 1.00 79.19 90 ASP A C 1
ATOM 683 O O . ASP A 1 90 ? -5.795 -18.900 2.114 1.00 79.19 90 ASP A O 1
ATOM 687 N N . ILE A 1 91 ? -6.874 -16.980 1.678 1.00 76.06 91 ILE A N 1
ATOM 688 C CA . ILE A 1 91 ? -6.122 -16.175 2.636 1.00 76.06 91 ILE A CA 1
ATOM 689 C C . ILE A 1 91 ? -6.924 -16.095 3.928 1.00 76.06 91 ILE A C 1
ATOM 691 O O . ILE A 1 91 ? -7.902 -15.355 4.020 1.00 76.06 91 ILE A O 1
ATOM 695 N N . SER A 1 92 ? -6.458 -16.831 4.937 1.00 70.44 92 SER A N 1
ATOM 696 C CA . SER A 1 92 ? -6.990 -16.804 6.298 1.00 70.44 92 SER A CA 1
ATOM 697 C C . SER A 1 92 ? -7.262 -15.380 6.783 1.00 70.44 92 SER A C 1
ATOM 699 O O . SER A 1 92 ? -6.331 -14.584 6.961 1.00 70.44 92 SER A O 1
ATOM 701 N N . GLN A 1 93 ? -8.530 -15.080 7.063 1.00 73.25 93 GLN A N 1
ATOM 702 C CA . GLN A 1 93 ? -8.929 -13.801 7.630 1.00 73.25 93 GLN A CA 1
ATOM 703 C C . GLN A 1 93 ? -9.033 -13.905 9.150 1.00 73.25 93 GLN A C 1
ATOM 705 O O . GLN A 1 93 ? -9.198 -14.971 9.737 1.00 73.25 93 GLN A O 1
ATOM 710 N N . ARG A 1 94 ? -8.947 -12.764 9.837 1.00 60.75 94 ARG A N 1
ATOM 711 C CA . ARG A 1 94 ? -9.019 -12.735 11.310 1.00 60.75 94 ARG A CA 1
ATOM 712 C C . ARG A 1 94 ? -10.411 -13.042 11.883 1.00 60.75 94 ARG A C 1
ATOM 714 O O . ARG A 1 94 ? -10.512 -13.172 13.099 1.00 60.75 94 ARG A O 1
ATOM 721 N N . ILE A 1 95 ? -11.448 -13.100 11.045 1.00 56.94 95 ILE A N 1
ATOM 722 C CA . ILE A 1 95 ? -12.830 -13.414 11.449 1.00 56.94 95 ILE A CA 1
ATOM 723 C C . ILE A 1 95 ? -13.076 -14.926 11.475 1.00 56.94 95 ILE A C 1
ATOM 725 O O . ILE A 1 95 ? -14.019 -15.369 12.121 1.00 56.94 95 ILE A O 1
ATOM 729 N N . ASP A 1 96 ? -12.221 -15.723 10.831 1.00 54.28 96 ASP A N 1
ATOM 730 C CA . ASP A 1 96 ? -12.421 -17.165 10.775 1.00 54.28 96 ASP A CA 1
ATOM 731 C C . ASP A 1 96 ? -12.206 -17.763 12.173 1.00 54.28 96 ASP A C 1
ATOM 733 O O . ASP A 1 96 ? -11.091 -17.781 12.699 1.00 54.28 96 ASP A O 1
ATOM 737 N N . ASP A 1 97 ? -13.299 -18.239 12.777 1.00 49.16 97 ASP A N 1
ATOM 738 C CA . ASP A 1 97 ? -13.384 -18.813 14.130 1.00 49.16 97 ASP A CA 1
ATOM 739 C C . ASP A 1 97 ? -12.540 -20.093 14.322 1.00 49.16 97 ASP A C 1
ATOM 741 O O . ASP A 1 97 ? -12.533 -20.684 15.407 1.00 49.16 97 ASP A O 1
ATOM 745 N N . ASP A 1 98 ? -11.797 -20.525 13.298 1.00 49.38 98 ASP A N 1
ATOM 746 C CA . ASP A 1 98 ? -11.010 -21.747 13.342 1.00 49.38 98 ASP A CA 1
ATOM 747 C C . ASP A 1 98 ? -9.638 -21.542 14.015 1.00 49.38 98 ASP A C 1
ATOM 749 O O . ASP A 1 98 ? -8.820 -20.669 13.702 1.00 49.38 98 ASP A O 1
ATOM 753 N N . VAL A 1 99 ? -9.399 -22.376 15.023 1.00 45.25 99 VAL A N 1
ATOM 754 C CA . VAL A 1 99 ? -8.635 -22.077 16.247 1.00 45.25 99 VAL A CA 1
ATOM 755 C C . VAL A 1 99 ? -7.101 -22.068 16.060 1.00 45.25 99 VAL A C 1
ATOM 757 O O . VAL A 1 99 ? -6.350 -21.876 17.019 1.00 45.25 99 VAL A O 1
ATOM 760 N N . THR A 1 100 ? -6.592 -22.167 14.831 1.00 45.69 100 THR A N 1
ATOM 761 C CA . THR A 1 100 ? -5.144 -22.133 14.525 1.00 45.69 100 THR A CA 1
ATOM 762 C C . THR A 1 100 ? -4.661 -20.861 13.824 1.00 45.69 100 THR A C 1
ATOM 764 O O . THR A 1 100 ? -3.469 -20.565 13.893 1.00 45.69 100 THR A O 1
ATOM 767 N N . ASN A 1 101 ? -5.553 -20.009 13.300 1.00 43.75 101 ASN A N 1
ATOM 768 C CA . ASN A 1 101 ? -5.198 -18.728 12.656 1.00 43.75 101 ASN A CA 1
ATOM 769 C C . ASN A 1 101 ? -4.830 -17.601 13.640 1.00 43.75 101 ASN A C 1
ATOM 771 O O . ASN A 1 101 ? -4.798 -16.407 13.312 1.00 43.75 101 ASN A O 1
ATOM 775 N N . ARG A 1 102 ? -4.493 -17.963 14.882 1.00 45.97 102 ARG A N 1
ATOM 776 C CA . ARG A 1 102 ? -3.950 -17.022 15.855 1.00 45.97 102 ARG A CA 1
ATOM 777 C C . ARG A 1 102 ? -2.567 -16.565 15.396 1.00 45.97 102 ARG A C 1
ATOM 779 O O . ARG A 1 102 ? -1.556 -17.148 15.767 1.00 45.97 102 ARG A O 1
ATOM 786 N N . ARG A 1 103 ? -2.580 -15.375 14.789 1.00 53.22 103 ARG A N 1
ATOM 787 C CA . ARG A 1 103 ? -1.502 -14.375 14.731 1.00 53.22 103 ARG A CA 1
ATOM 788 C C . ARG A 1 103 ? -0.598 -14.479 13.502 1.00 53.22 103 ARG A C 1
ATOM 790 O O . ARG A 1 103 ? 0.588 -14.768 13.623 1.00 53.22 103 ARG A O 1
ATOM 797 N N . LEU A 1 104 ? -1.077 -13.938 12.382 1.00 53.97 104 LEU A N 1
ATOM 798 C CA . LEU A 1 104 ? -0.229 -13.008 11.624 1.00 53.97 104 LEU A CA 1
ATOM 799 C C . LEU A 1 104 ? 0.071 -11.804 12.537 1.00 53.97 104 LEU A C 1
ATOM 801 O O . LEU A 1 104 ? -0.580 -10.761 12.473 1.00 53.97 104 LEU A O 1
ATOM 805 N N . SER A 1 105 ? 0.987 -12.001 13.490 1.00 61.41 105 SER A N 1
ATOM 806 C CA . SER A 1 105 ? 1.568 -10.933 14.296 1.00 61.41 105 SER A CA 1
ATOM 807 C C . SER A 1 105 ? 2.628 -10.282 13.433 1.00 61.41 105 SER A C 1
ATOM 809 O O . SER A 1 105 ? 3.799 -10.659 13.472 1.00 61.41 105 SER A O 1
ATOM 811 N N . LEU A 1 106 ? 2.199 -9.313 12.637 1.00 72.94 106 LEU A N 1
ATOM 812 C CA . LEU A 1 106 ? 3.085 -8.541 11.788 1.00 72.94 106 LEU A CA 1
ATOM 813 C C . LEU A 1 106 ? 3.862 -7.578 12.686 1.00 72.94 106 LEU A C 1
ATOM 815 O O . LEU A 1 106 ? 3.392 -6.500 13.060 1.00 72.94 106 LEU A O 1
ATOM 819 N N . ASN A 1 107 ? 5.036 -8.022 13.134 1.00 75.56 107 ASN A N 1
ATOM 820 C CA . ASN A 1 107 ? 5.955 -7.135 13.827 1.00 75.56 107 ASN A CA 1
ATOM 821 C C . ASN A 1 107 ? 6.491 -6.077 12.831 1.00 75.56 107 ASN A C 1
ATOM 823 O O . ASN A 1 107 ? 6.410 -6.270 11.613 1.00 75.56 107 ASN A O 1
ATOM 827 N N . PRO A 1 108 ? 7.014 -4.940 13.320 1.00 76.88 108 PRO A N 1
ATOM 828 C CA . PRO A 1 108 ? 7.469 -3.863 12.444 1.00 76.88 108 PRO A CA 1
ATOM 829 C C . PRO A 1 108 ? 8.531 -4.282 11.419 1.00 76.88 108 PRO A C 1
ATOM 831 O O . PRO A 1 108 ? 8.546 -3.734 10.324 1.00 76.88 108 PRO A O 1
ATOM 834 N N . ASP A 1 109 ? 9.397 -5.244 11.737 1.00 79.38 109 ASP A N 1
ATOM 835 C CA . ASP A 1 109 ? 10.476 -5.653 10.833 1.00 79.38 109 ASP A CA 1
ATOM 836 C C . ASP A 1 109 ? 9.980 -6.550 9.694 1.00 79.38 109 ASP A C 1
ATOM 838 O O . ASP A 1 109 ? 10.387 -6.362 8.549 1.00 79.38 109 ASP A O 1
ATOM 842 N N . ILE A 1 110 ? 9.017 -7.437 9.963 1.00 83.75 110 ILE A N 1
ATOM 843 C CA . ILE A 1 110 ? 8.302 -8.186 8.921 1.00 83.75 110 ILE A CA 1
ATOM 844 C C . ILE A 1 110 ? 7.563 -7.211 7.998 1.00 83.75 110 ILE A C 1
ATOM 846 O O . ILE A 1 110 ? 7.616 -7.358 6.782 1.00 83.75 110 ILE A O 1
ATOM 850 N N . LEU A 1 111 ? 6.922 -6.176 8.551 1.00 86.56 111 LEU A N 1
ATOM 851 C CA . LEU A 1 111 ? 6.242 -5.157 7.745 1.00 86.56 111 LEU A CA 1
ATOM 852 C C . LEU A 1 111 ? 7.211 -4.373 6.854 1.00 86.56 111 LEU A C 1
ATOM 854 O O . LEU A 1 111 ? 6.869 -4.087 5.712 1.00 86.56 111 LEU A O 1
ATOM 858 N N . LYS A 1 112 ? 8.423 -4.060 7.330 1.00 87.06 112 LYS A N 1
ATOM 859 C CA . LYS A 1 112 ? 9.466 -3.444 6.491 1.00 87.06 112 LYS A CA 1
ATOM 860 C C . LYS A 1 112 ? 9.899 -4.373 5.359 1.00 87.06 112 LYS A C 1
ATOM 862 O O . LYS A 1 112 ? 10.046 -3.909 4.234 1.00 87.06 112 LYS A O 1
ATOM 867 N N . LEU A 1 113 ? 10.083 -5.664 5.646 1.00 89.75 113 LEU A N 1
ATOM 868 C CA . LEU A 1 113 ? 10.440 -6.657 4.631 1.00 89.75 113 LEU A CA 1
ATOM 869 C C . LEU A 1 113 ? 9.352 -6.762 3.556 1.00 89.75 113 LEU A C 1
ATOM 871 O O . LEU A 1 113 ? 9.661 -6.718 2.369 1.00 89.75 113 LE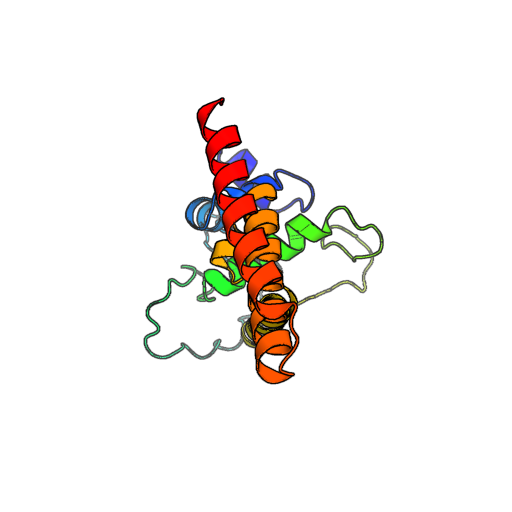U A O 1
ATOM 875 N N . ILE A 1 114 ? 8.084 -6.838 3.969 1.00 92.00 114 ILE A N 1
ATOM 876 C CA . ILE A 1 114 ? 6.940 -6.867 3.051 1.00 92.00 114 ILE A CA 1
ATOM 877 C C . ILE A 1 114 ? 6.881 -5.577 2.225 1.00 92.00 114 ILE A C 1
ATOM 879 O O . ILE A 1 114 ? 6.761 -5.652 1.005 1.00 92.00 114 ILE A O 1
ATOM 883 N N . ALA A 1 115 ? 7.016 -4.405 2.857 1.00 92.69 115 ALA A N 1
ATOM 884 C CA . ALA A 1 115 ? 7.029 -3.118 2.160 1.00 92.69 115 ALA A CA 1
ATOM 885 C C . ALA A 1 115 ? 8.132 -3.063 1.093 1.00 92.69 115 ALA A C 1
ATOM 887 O O . ALA A 1 115 ? 7.868 -2.692 -0.047 1.00 92.69 115 ALA A O 1
ATOM 888 N N . GLY A 1 116 ? 9.351 -3.484 1.448 1.00 93.25 116 GLY A N 1
ATOM 889 C CA . GLY A 1 116 ? 10.476 -3.545 0.518 1.00 93.25 116 GLY A CA 1
ATOM 890 C C . GLY A 1 116 ? 10.239 -4.529 -0.628 1.00 93.25 116 GLY A C 1
ATOM 891 O O . GLY A 1 116 ? 10.550 -4.215 -1.773 1.00 93.25 116 GLY A O 1
ATOM 892 N N . GLY A 1 117 ? 9.636 -5.688 -0.346 1.00 95.31 117 GLY A N 1
ATOM 893 C CA . GLY A 1 117 ? 9.260 -6.667 -1.367 1.00 95.31 117 GLY A CA 1
ATOM 894 C C . GLY A 1 117 ? 8.229 -6.123 -2.358 1.00 95.31 117 GLY A C 1
ATOM 895 O O . GLY A 1 117 ? 8.418 -6.246 -3.566 1.00 95.31 117 GLY A O 1
ATOM 896 N N . ILE A 1 118 ? 7.179 -5.460 -1.864 1.00 94.94 118 ILE A N 1
ATOM 897 C CA . ILE A 1 118 ? 6.161 -4.818 -2.707 1.00 94.94 118 ILE A CA 1
ATOM 898 C C . ILE A 1 118 ? 6.792 -3.717 -3.566 1.00 94.94 118 ILE A C 1
ATOM 900 O O . ILE A 1 118 ? 6.566 -3.686 -4.779 1.00 94.94 118 ILE A O 1
ATOM 904 N N . GLN A 1 119 ? 7.620 -2.855 -2.973 1.00 95.12 119 GLN A N 1
ATOM 905 C CA . GLN A 1 119 ? 8.295 -1.779 -3.696 1.00 95.12 119 GLN A CA 1
ATOM 906 C C . GLN A 1 119 ? 9.234 -2.320 -4.778 1.00 95.12 119 GLN A C 1
ATOM 908 O O . GLN A 1 119 ? 9.247 -1.806 -5.893 1.00 95.12 119 GLN A O 1
ATOM 913 N N . ALA A 1 120 ? 9.984 -3.383 -4.486 1.00 93.06 120 ALA A N 1
ATOM 914 C CA . ALA A 1 120 ? 10.869 -4.017 -5.456 1.00 93.06 120 ALA A CA 1
ATOM 915 C C . ALA A 1 120 ? 10.107 -4.697 -6.606 1.00 93.06 120 ALA A C 1
ATOM 917 O O . ALA A 1 120 ? 10.591 -4.699 -7.734 1.00 93.06 120 ALA A O 1
ATOM 918 N N . ALA A 1 121 ? 8.932 -5.271 -6.329 1.00 92.88 121 ALA A N 1
ATOM 919 C CA . ALA A 1 121 ? 8.142 -6.006 -7.316 1.00 92.88 121 ALA A CA 1
ATOM 920 C C . ALA A 1 121 ? 7.224 -5.118 -8.171 1.00 92.88 121 ALA A C 1
ATOM 922 O O . ALA A 1 121 ? 6.852 -5.517 -9.270 1.00 92.88 121 ALA A O 1
ATOM 923 N N . SER A 1 122 ? 6.821 -3.951 -7.662 1.00 92.75 122 SER A N 1
ATOM 924 C CA . SER A 1 122 ? 5.760 -3.141 -8.280 1.00 92.75 122 SER A CA 1
ATOM 925 C C . SER A 1 122 ? 6.019 -1.635 -8.283 1.00 92.75 122 SER A C 1
ATOM 927 O O . SER A 1 122 ? 5.191 -0.876 -8.778 1.00 92.75 122 SER A O 1
ATOM 929 N N . GLY A 1 123 ? 7.106 -1.176 -7.662 1.00 93.38 123 GLY A N 1
ATOM 930 C CA . GLY A 1 123 ? 7.393 0.244 -7.480 1.00 93.38 123 GLY A CA 1
ATOM 931 C C . GLY A 1 123 ? 6.580 0.943 -6.390 1.00 93.38 123 GLY A C 1
ATOM 932 O O . GLY A 1 123 ? 6.834 2.118 -6.136 1.00 93.38 123 GLY A O 1
ATOM 933 N N . HIS A 1 124 ? 5.627 0.269 -5.739 1.00 95.31 124 HIS A N 1
ATOM 934 C CA . HIS A 1 124 ? 4.759 0.893 -4.738 1.00 95.31 124 HIS A CA 1
ATOM 935 C C . HIS A 1 124 ? 5.453 1.008 -3.388 1.00 95.31 124 HIS A C 1
ATOM 937 O O . HIS A 1 124 ? 5.815 0.004 -2.775 1.00 95.31 124 HIS A O 1
ATOM 943 N N . ASP A 1 125 ? 5.562 2.231 -2.883 1.00 94.56 125 ASP A N 1
ATOM 944 C CA . ASP A 1 125 ? 5.748 2.452 -1.456 1.00 94.56 125 ASP A CA 1
ATOM 945 C C . ASP A 1 125 ? 4.394 2.467 -0.726 1.00 94.56 125 ASP A C 1
ATOM 947 O O . ASP A 1 125 ? 3.325 2.395 -1.335 1.00 94.56 125 ASP A O 1
ATOM 951 N N . VAL A 1 126 ? 4.428 2.576 0.605 1.00 93.19 126 VAL A N 1
ATOM 952 C CA . VAL A 1 126 ? 3.201 2.612 1.416 1.00 93.19 126 VAL A CA 1
ATOM 953 C C . VAL A 1 126 ? 2.261 3.746 1.002 1.00 93.19 126 VAL A C 1
ATOM 955 O O . VAL A 1 126 ? 1.058 3.530 1.001 1.00 93.19 126 VAL A O 1
ATOM 958 N N . ASP A 1 127 ? 2.768 4.925 0.641 1.00 92.81 127 ASP A N 1
ATOM 959 C CA . ASP A 1 127 ? 1.897 6.061 0.315 1.00 92.81 127 ASP A CA 1
ATOM 960 C C . ASP A 1 127 ? 1.175 5.819 -1.017 1.00 92.81 127 ASP A C 1
ATOM 962 O O . ASP A 1 127 ? -0.023 6.072 -1.132 1.00 92.81 127 ASP A O 1
ATOM 966 N N . THR A 1 128 ? 1.875 5.230 -1.987 1.00 94.12 128 THR A N 1
ATOM 967 C CA . THR A 1 128 ? 1.311 4.818 -3.276 1.00 94.12 128 THR A CA 1
ATOM 968 C C . THR A 1 128 ? 0.263 3.718 -3.092 1.00 94.12 128 THR A C 1
ATOM 970 O O . THR A 1 128 ? -0.788 3.762 -3.723 1.00 94.12 128 THR A O 1
ATOM 973 N N . LEU A 1 129 ? 0.479 2.759 -2.181 1.00 94.69 129 LEU A N 1
ATOM 974 C CA . LEU A 1 129 ? -0.518 1.720 -1.869 1.00 94.69 129 LEU A CA 1
ATOM 975 C C . LEU A 1 129 ? -1.834 2.291 -1.319 1.00 94.69 129 LEU A C 1
ATOM 977 O O . LEU A 1 129 ? -2.890 1.688 -1.516 1.00 94.69 129 LEU A O 1
ATOM 981 N N . LEU A 1 130 ? -1.783 3.444 -0.651 1.00 94.62 130 LEU A N 1
ATOM 982 C CA . LEU A 1 130 ? -2.960 4.135 -0.122 1.00 94.62 130 LEU A CA 1
ATOM 983 C C . LEU A 1 130 ? -3.649 5.044 -1.150 1.00 94.62 130 LEU A C 1
ATOM 985 O O . LEU A 1 130 ? -4.575 5.763 -0.791 1.00 94.62 130 LEU A O 1
ATOM 989 N N . GLN A 1 131 ? -3.214 5.049 -2.410 1.00 92.81 131 GLN A N 1
ATOM 990 C CA . GLN A 1 131 ? -3.933 5.725 -3.490 1.00 92.81 131 GLN A CA 1
ATOM 991 C C . GLN A 1 131 ? -5.034 4.820 -4.056 1.00 92.81 131 GLN A C 1
ATOM 993 O O . GLN A 1 131 ? -4.938 3.604 -3.899 1.00 92.81 131 GLN A O 1
ATOM 998 N N . PRO A 1 132 ? -6.047 5.366 -4.752 1.00 90.69 132 PRO A N 1
ATOM 999 C CA . PRO A 1 132 ? -7.043 4.570 -5.467 1.00 90.69 132 PRO A CA 1
ATOM 1000 C C . PRO A 1 132 ? -6.429 3.575 -6.458 1.00 90.69 132 PRO A C 1
ATOM 1002 O O . PRO A 1 132 ? -5.362 3.821 -7.023 1.00 90.69 132 PRO A O 1
ATOM 1005 N N . GLU A 1 133 ? -7.134 2.475 -6.723 1.00 89.44 133 GLU A N 1
ATOM 1006 C CA . GLU A 1 133 ? -6.666 1.395 -7.604 1.00 89.44 133 GLU A CA 1
ATOM 1007 C C . GLU A 1 133 ? -6.123 1.873 -8.955 1.00 89.44 133 GLU A C 1
ATOM 1009 O O . GLU A 1 133 ? -5.025 1.480 -9.346 1.00 89.44 133 GLU A O 1
ATOM 1014 N N . HIS A 1 134 ? -6.838 2.768 -9.640 1.00 88.19 134 HIS A N 1
ATOM 1015 C CA . HIS A 1 134 ? -6.409 3.280 -10.942 1.00 88.19 134 HIS A CA 1
ATOM 1016 C C . HIS A 1 134 ? -5.067 4.033 -10.871 1.00 88.19 134 HIS A C 1
ATOM 1018 O O . HIS A 1 134 ? -4.261 3.923 -11.792 1.00 88.19 134 HIS A O 1
ATOM 1024 N N . LYS A 1 135 ? -4.782 4.737 -9.763 1.00 90.69 135 LYS A N 1
ATOM 1025 C CA . LYS A 1 135 ? -3.494 5.413 -9.538 1.00 90.69 135 LYS A CA 1
ATOM 1026 C C . LYS A 1 135 ? -2.366 4.437 -9.242 1.00 90.69 135 LYS A C 1
ATOM 1028 O O . LYS A 1 135 ? -1.265 4.609 -9.756 1.00 90.69 135 LYS A O 1
ATOM 1033 N N . ARG A 1 136 ? -2.649 3.366 -8.497 1.00 91.75 136 ARG A N 1
ATOM 1034 C CA . ARG A 1 136 ? -1.689 2.266 -8.303 1.00 91.75 136 ARG A CA 1
ATOM 1035 C C . ARG A 1 136 ? -1.359 1.573 -9.625 1.00 91.75 136 ARG A C 1
ATOM 1037 O O . ARG A 1 136 ? -0.202 1.279 -9.919 1.00 91.75 136 ARG A O 1
ATOM 1044 N N . LEU A 1 137 ? -2.365 1.339 -10.464 1.00 91.38 137 LEU A N 1
ATOM 1045 C CA . LEU A 1 137 ? -2.153 0.741 -11.780 1.00 91.38 137 LEU A CA 1
ATOM 1046 C C . LEU A 1 137 ? -1.303 1.653 -12.678 1.00 91.38 137 LEU A C 1
ATOM 1048 O O . LEU A 1 137 ? -0.310 1.192 -13.237 1.00 91.38 137 LEU A O 1
ATOM 1052 N N . GLU A 1 138 ? -1.642 2.943 -12.757 1.00 91.56 138 GLU A N 1
ATOM 1053 C CA . GLU A 1 138 ? -0.852 3.970 -13.455 1.00 91.56 138 GLU A CA 1
ATOM 1054 C C . GLU A 1 138 ? 0.614 3.955 -12.992 1.00 91.56 138 GLU A C 1
ATOM 1056 O O . GLU A 1 138 ? 1.531 3.854 -13.813 1.00 91.56 138 GLU A O 1
ATOM 1061 N N . HIS A 1 139 ? 0.840 3.962 -11.675 1.00 94.00 139 HIS A N 1
ATOM 1062 C CA . HIS A 1 139 ? 2.177 3.903 -11.086 1.00 94.00 139 HIS A CA 1
ATOM 1063 C C . HIS A 1 139 ? 2.926 2.620 -11.458 1.00 94.00 139 HIS A C 1
ATOM 1065 O O . HIS A 1 139 ? 4.087 2.685 -11.862 1.00 94.00 139 HIS A O 1
ATOM 1071 N N . THR A 1 140 ? 2.258 1.461 -11.394 1.00 94.88 140 THR A N 1
ATOM 1072 C CA . THR A 1 140 ? 2.838 0.165 -11.797 1.00 94.88 140 THR A CA 1
ATOM 1073 C C . THR A 1 140 ? 3.320 0.205 -13.245 1.00 94.88 140 THR A C 1
ATOM 1075 O O . THR A 1 140 ? 4.420 -0.265 -13.549 1.00 94.88 140 THR A O 1
ATOM 1078 N N . ILE A 1 141 ? 2.507 0.752 -14.154 1.00 94.12 141 ILE A N 1
ATOM 1079 C CA . ILE A 1 141 ? 2.837 0.795 -15.581 1.00 94.12 141 ILE A CA 1
ATOM 1080 C C . ILE A 1 141 ? 4.037 1.715 -15.812 1.00 94.12 141 ILE A C 1
ATOM 1082 O O . ILE A 1 141 ? 4.986 1.313 -16.487 1.00 94.12 141 ILE A O 1
ATOM 1086 N N . HIS A 1 142 ? 4.044 2.909 -15.213 1.00 93.81 142 HIS A N 1
ATOM 1087 C CA . HIS A 1 142 ? 5.181 3.826 -15.306 1.00 93.81 142 HIS A CA 1
ATOM 1088 C C . HIS A 1 142 ? 6.469 3.209 -14.766 1.00 93.81 142 HIS A C 1
ATOM 1090 O O . HIS A 1 142 ? 7.494 3.227 -15.451 1.00 93.81 142 HIS A O 1
ATOM 1096 N N . TRP A 1 143 ? 6.407 2.606 -13.580 1.00 95.12 143 TRP A N 1
ATOM 1097 C CA . TRP A 1 143 ? 7.541 1.913 -12.980 1.00 95.12 143 TRP A CA 1
ATOM 1098 C C . TRP A 1 143 ? 8.064 0.785 -13.882 1.00 95.12 143 TRP A C 1
ATOM 1100 O O . TRP A 1 143 ? 9.271 0.672 -14.108 1.00 95.12 143 TRP A O 1
ATOM 1110 N N . THR A 1 144 ? 7.162 -0.007 -14.470 1.00 95.75 144 THR A N 1
ATOM 1111 C CA . THR A 1 144 ? 7.517 -1.116 -15.368 1.00 95.75 144 THR A CA 1
ATOM 1112 C C . THR A 1 144 ? 8.203 -0.614 -16.636 1.00 95.75 144 THR A C 1
ATOM 1114 O O . THR A 1 144 ? 9.252 -1.132 -17.017 1.00 95.75 144 THR A O 1
ATOM 1117 N N . LEU A 1 145 ? 7.652 0.418 -17.282 1.00 95.56 145 LEU A N 1
ATOM 1118 C CA . LEU A 1 145 ? 8.219 0.994 -18.505 1.00 95.56 145 LEU A CA 1
ATOM 1119 C C . LEU A 1 145 ? 9.594 1.618 -18.255 1.00 95.56 145 LEU A C 1
ATOM 1121 O O . LEU A 1 145 ? 10.508 1.417 -19.052 1.00 95.56 145 LEU A O 1
ATOM 1125 N N . GLN A 1 146 ? 9.776 2.308 -17.127 1.00 93.31 146 GLN A N 1
ATOM 1126 C CA . GLN A 1 146 ? 11.085 2.825 -16.724 1.00 93.31 146 GLN A CA 1
ATOM 1127 C C . GLN A 1 146 ? 12.091 1.693 -16.501 1.00 93.31 146 GLN A C 1
ATOM 1129 O O . GLN A 1 146 ? 13.226 1.775 -16.970 1.00 93.31 146 GLN A O 1
ATOM 1134 N N . ARG A 1 147 ? 11.679 0.605 -15.838 1.00 93.94 147 ARG A N 1
ATOM 1135 C CA . ARG A 1 147 ? 12.557 -0.543 -15.594 1.00 93.94 147 ARG A CA 1
ATOM 1136 C C . ARG A 1 147 ? 12.962 -1.241 -16.892 1.00 93.94 147 ARG A C 1
ATOM 1138 O O . ARG A 1 147 ? 14.136 -1.564 -17.057 1.00 93.94 147 ARG A O 1
ATOM 1145 N N . LEU A 1 148 ? 12.018 -1.428 -17.816 1.00 95.25 148 LEU A N 1
ATOM 1146 C CA . LEU A 1 148 ? 12.278 -1.983 -19.146 1.00 95.25 148 LEU A CA 1
ATOM 1147 C C . LEU A 1 148 ? 13.204 -1.083 -19.966 1.00 95.25 148 LEU A C 1
ATOM 1149 O O . LEU A 1 148 ? 14.131 -1.593 -20.586 1.00 95.25 148 LEU A O 1
ATOM 1153 N N . HIS A 1 149 ? 13.014 0.238 -19.919 1.00 94.69 149 HIS A N 1
ATOM 1154 C CA . HIS A 1 149 ? 13.918 1.198 -20.553 1.00 94.69 149 HIS A CA 1
ATOM 1155 C C . HIS A 1 149 ? 15.354 1.065 -20.028 1.00 94.69 149 HIS A C 1
ATOM 1157 O O . HIS A 1 149 ? 16.286 1.016 -20.828 1.00 94.69 149 HIS A O 1
ATOM 1163 N N . THR A 1 150 ? 15.543 0.977 -18.705 1.00 93.94 150 THR A N 1
ATOM 1164 C CA . THR A 1 150 ? 16.874 0.798 -18.100 1.00 93.94 150 THR A CA 1
ATOM 1165 C C . THR A 1 150 ? 17.525 -0.502 -18.563 1.00 93.94 150 THR A C 1
ATOM 1167 O O . THR A 1 150 ? 18.643 -0.463 -19.063 1.00 93.94 150 THR A O 1
ATOM 1170 N N . ILE A 1 151 ? 16.812 -1.630 -18.475 1.00 95.06 151 ILE A N 1
ATOM 1171 C CA . ILE A 1 151 ? 17.340 -2.943 -18.884 1.00 95.06 151 ILE A CA 1
ATOM 1172 C C . ILE A 1 151 ? 17.679 -2.954 -20.382 1.00 95.06 151 ILE A C 1
ATOM 1174 O O . ILE A 1 151 ? 18.751 -3.403 -20.772 1.00 95.06 151 ILE A O 1
ATOM 1178 N N . ALA A 1 152 ? 16.789 -2.427 -21.226 1.00 95.00 152 ALA A N 1
ATOM 1179 C CA . ALA A 1 152 ? 17.000 -2.359 -22.668 1.00 95.00 152 ALA A CA 1
ATOM 1180 C C . ALA A 1 152 ? 18.176 -1.443 -23.041 1.00 95.00 152 ALA A C 1
ATOM 1182 O O . ALA A 1 152 ? 18.947 -1.780 -23.936 1.00 95.00 152 ALA A O 1
ATOM 1183 N N . SER A 1 153 ? 18.331 -0.308 -22.351 1.00 93.69 153 SER A N 1
ATOM 1184 C CA . SER A 1 153 ? 19.465 0.606 -22.538 1.00 93.69 153 SER A CA 1
ATOM 1185 C C . SER A 1 153 ? 20.793 -0.050 -22.161 1.00 93.69 153 SER A C 1
ATOM 1187 O O . SER A 1 153 ? 21.771 0.082 -22.892 1.00 93.69 153 SER A O 1
ATOM 1189 N N . GLU A 1 154 ? 20.827 -0.772 -21.038 1.00 95.00 154 GLU A N 1
ATOM 1190 C CA . GLU A 1 154 ? 22.015 -1.496 -20.569 1.00 95.00 154 GLU A CA 1
ATOM 1191 C C . GLU A 1 154 ? 22.426 -2.623 -21.532 1.00 95.00 154 GLU A C 1
ATOM 1193 O O . GLU A 1 154 ? 23.617 -2.857 -21.725 1.00 95.00 154 GLU A O 1
ATOM 1198 N N . ASP A 1 155 ? 21.454 -3.271 -22.178 1.00 94.88 155 ASP A N 1
ATOM 1199 C CA . ASP A 1 155 ? 21.669 -4.327 -23.178 1.00 94.88 155 ASP A CA 1
ATOM 1200 C C . ASP A 1 155 ? 21.961 -3.783 -24.596 1.00 94.88 155 ASP A C 1
ATOM 1202 O O . ASP A 1 155 ? 22.213 -4.542 -25.529 1.00 94.88 155 ASP A O 1
ATOM 1206 N N . GLY A 1 156 ? 21.920 -2.459 -24.799 1.00 93.00 156 GLY A N 1
ATOM 1207 C CA . GLY A 1 156 ? 22.100 -1.842 -26.120 1.00 93.00 156 GLY A CA 1
ATOM 1208 C C . GLY A 1 156 ? 20.960 -2.140 -27.104 1.00 93.00 156 GLY A C 1
ATOM 1209 O O . GLY A 1 156 ? 21.144 -2.079 -28.321 1.00 93.00 156 GLY A O 1
ATOM 1210 N N . SER A 1 157 ? 19.776 -2.474 -26.590 1.00 94.06 157 SER A N 1
ATOM 1211 C CA . SER A 1 157 ? 18.596 -2.777 -27.393 1.00 94.06 157 SER A CA 1
ATOM 1212 C C . SER A 1 157 ? 18.085 -1.539 -28.129 1.00 94.06 157 SER A C 1
ATOM 1214 O O . SER A 1 157 ? 17.855 -0.485 -27.536 1.00 94.06 157 SER A O 1
ATOM 1216 N N . MET A 1 158 ? 17.785 -1.694 -29.421 1.00 92.75 158 MET A N 1
ATOM 1217 C CA . MET A 1 158 ? 17.169 -0.640 -30.242 1.00 92.75 158 MET A CA 1
ATOM 1218 C C . MET A 1 158 ? 15.763 -0.226 -29.781 1.00 92.75 158 MET A C 1
ATOM 1220 O O . MET A 1 158 ? 15.235 0.782 -30.242 1.00 92.75 158 MET A O 1
ATOM 1224 N N . PHE A 1 159 ? 15.141 -1.000 -28.888 1.00 90.94 159 PHE A N 1
ATOM 1225 C CA . PHE A 1 159 ? 13.800 -0.724 -28.376 1.00 90.94 159 PHE A CA 1
ATOM 1226 C C . PHE A 1 159 ? 13.793 0.139 -27.110 1.00 90.94 159 PHE A C 1
ATOM 1228 O O . PHE A 1 159 ? 12.707 0.483 -26.645 1.00 90.94 159 PHE A O 1
ATOM 1235 N N . ALA A 1 160 ? 14.955 0.509 -26.558 1.00 91.81 160 ALA A N 1
ATOM 1236 C CA . ALA A 1 160 ? 15.042 1.293 -25.324 1.00 91.81 160 ALA A CA 1
ATOM 1237 C C . ALA A 1 160 ? 14.152 2.550 -25.372 1.00 91.81 160 ALA A C 1
ATOM 1239 O O . ALA A 1 160 ? 13.248 2.698 -24.545 1.00 91.81 160 ALA A O 1
ATOM 1240 N N . ASP A 1 161 ? 14.296 3.370 -26.416 1.00 92.25 161 ASP A N 1
ATOM 1241 C CA . ASP A 1 161 ? 13.531 4.613 -26.594 1.00 92.25 161 ASP A CA 1
ATOM 1242 C C . ASP A 1 161 ? 12.014 4.388 -26.723 1.00 92.25 161 ASP A C 1
ATOM 1244 O O . ASP A 1 161 ? 11.213 5.259 -26.367 1.00 92.25 161 ASP A O 1
ATOM 1248 N N . SER A 1 162 ? 11.591 3.202 -27.180 1.00 94.50 162 SER A N 1
ATOM 1249 C CA . SER A 1 162 ? 10.168 2.875 -27.326 1.00 94.50 162 SER A CA 1
ATOM 1250 C C . SER A 1 162 ? 9.461 2.822 -25.971 1.00 94.50 162 SER A C 1
ATOM 1252 O O . SER A 1 162 ? 8.323 3.272 -25.861 1.00 94.50 162 SER A O 1
ATOM 1254 N N . PHE A 1 163 ? 10.124 2.343 -24.913 1.00 93.81 163 PHE A N 1
ATOM 1255 C CA . PHE A 1 163 ? 9.527 2.294 -23.573 1.00 93.81 163 PHE A CA 1
ATOM 1256 C C . PHE A 1 163 ? 9.337 3.687 -22.966 1.00 93.81 163 PHE A C 1
ATOM 1258 O O . PHE A 1 163 ? 8.312 3.950 -22.333 1.00 93.81 163 PHE A O 1
ATOM 1265 N N . HIS A 1 164 ? 10.275 4.606 -23.210 1.00 89.19 164 HIS A N 1
ATOM 1266 C CA . HIS A 1 164 ? 10.135 6.000 -22.794 1.00 89.19 164 HIS A CA 1
ATOM 1267 C C . HIS A 1 164 ? 8.985 6.694 -23.544 1.00 89.19 164 HIS A C 1
ATOM 1269 O O . HIS A 1 164 ? 8.153 7.368 -22.932 1.00 89.19 164 HIS A O 1
ATOM 1275 N N . LEU A 1 165 ? 8.882 6.472 -24.860 1.00 92.38 165 LEU A N 1
ATOM 1276 C CA . LEU A 1 165 ? 7.775 6.980 -25.674 1.00 92.38 165 LEU A CA 1
ATOM 1277 C C . LEU A 1 165 ? 6.414 6.468 -25.179 1.00 92.38 165 LEU A C 1
ATOM 1279 O O . LEU A 1 165 ? 5.481 7.257 -25.026 1.00 92.38 165 LEU A O 1
ATOM 1283 N N . LEU A 1 166 ? 6.306 5.167 -24.889 1.00 94.56 166 LEU A N 1
ATOM 1284 C CA . LEU A 1 166 ? 5.086 4.560 -24.349 1.00 94.56 166 LEU A CA 1
ATOM 1285 C C . LEU A 1 166 ? 4.694 5.167 -22.999 1.00 94.56 166 LEU A C 1
ATOM 1287 O O . LEU A 1 166 ? 3.518 5.452 -22.781 1.00 94.56 166 LEU A O 1
ATOM 1291 N N . SER A 1 167 ? 5.670 5.418 -22.122 1.00 91.44 167 SER A N 1
ATOM 1292 C CA . SER A 1 167 ? 5.422 6.058 -20.827 1.00 91.44 167 SER A CA 1
ATOM 1293 C C . SER A 1 167 ? 4.831 7.457 -21.010 1.00 91.44 167 SER A C 1
ATOM 1295 O O . SER A 1 167 ? 3.806 7.775 -20.413 1.00 91.44 167 SER A O 1
ATOM 1297 N N . ASN A 1 168 ? 5.408 8.277 -21.891 1.00 90.00 168 ASN A N 1
ATOM 1298 C CA . ASN A 1 168 ? 4.871 9.611 -22.172 1.00 90.00 168 ASN A CA 1
ATOM 1299 C C . ASN A 1 168 ? 3.462 9.542 -22.763 1.00 90.00 168 ASN A C 1
ATOM 1301 O O . ASN A 1 168 ? 2.581 10.304 -22.355 1.00 90.00 168 ASN A O 1
ATOM 1305 N N . LYS A 1 169 ? 3.224 8.597 -23.682 1.00 93.31 169 LYS A N 1
ATOM 1306 C CA .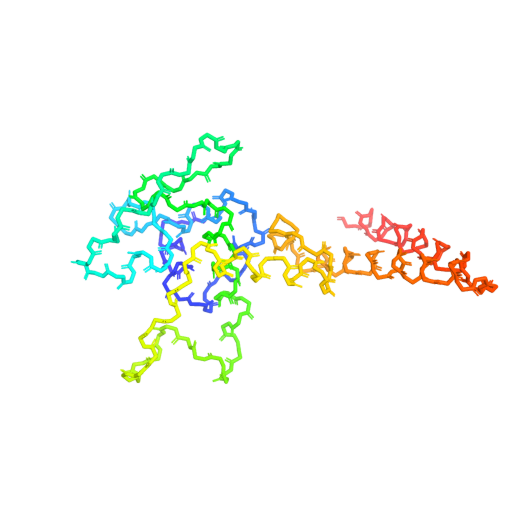 LYS A 1 169 ? 1.915 8.462 -24.318 1.00 93.31 169 LYS A CA 1
ATOM 1307 C C . LYS A 1 169 ? 0.827 8.049 -23.331 1.00 93.31 169 LYS A C 1
ATOM 1309 O O . LYS A 1 169 ? -0.303 8.531 -23.426 1.00 93.31 169 LYS A O 1
ATOM 1314 N N . LEU A 1 170 ? 1.172 7.197 -22.369 1.00 91.00 170 LEU A N 1
ATOM 1315 C CA . LEU A 1 170 ? 0.282 6.843 -21.271 1.00 91.00 170 LEU A CA 1
ATOM 1316 C C . LEU A 1 170 ? -0.089 8.080 -20.447 1.00 91.00 170 LEU A C 1
ATOM 1318 O O . LEU A 1 170 ? -1.275 8.341 -20.264 1.00 91.00 170 LEU A O 1
ATOM 1322 N N . THR A 1 171 ? 0.894 8.881 -20.021 1.00 87.94 171 THR A N 1
ATOM 1323 C CA . THR A 1 171 ? 0.640 10.110 -19.252 1.00 87.94 171 THR A CA 1
ATOM 1324 C C . THR A 1 171 ? -0.260 11.087 -20.011 1.00 87.94 171 THR A C 1
ATOM 1326 O O . THR A 1 171 ? -1.168 11.667 -19.421 1.00 87.94 171 THR A O 1
ATOM 1329 N N . GLU A 1 172 ? -0.033 11.283 -21.313 1.00 89.56 172 GLU A N 1
ATOM 1330 C CA . GLU A 1 172 ? -0.901 12.124 -22.152 1.00 89.56 172 GLU A CA 1
ATOM 1331 C C . GLU A 1 172 ? -2.340 11.607 -22.184 1.00 89.56 172 GLU A C 1
ATOM 1333 O O . GLU A 1 172 ? -3.282 12.378 -22.010 1.00 89.56 172 GLU A O 1
ATOM 1338 N N . THR A 1 173 ? -2.503 10.298 -22.381 1.00 89.31 173 THR A N 1
ATOM 1339 C CA . THR A 1 173 ? -3.819 9.658 -22.483 1.00 89.31 173 THR A CA 1
ATOM 1340 C C . THR A 1 173 ? -4.588 9.793 -21.170 1.00 89.31 173 THR A C 1
ATOM 1342 O O . THR A 1 173 ? -5.746 10.200 -21.175 1.00 89.31 173 THR A O 1
ATOM 1345 N N . LEU A 1 174 ? -3.931 9.535 -20.036 1.00 85.44 174 LEU A N 1
ATOM 1346 C CA . LEU A 1 174 ? -4.545 9.658 -18.713 1.00 85.44 174 LEU A CA 1
ATOM 1347 C C . LEU A 1 174 ? -4.925 11.105 -18.378 1.00 85.44 174 LEU A C 1
ATOM 1349 O O . LEU A 1 174 ? -5.983 11.339 -17.801 1.00 85.44 174 LEU A O 1
ATOM 1353 N N . LYS A 1 175 ? -4.108 12.087 -18.783 1.00 85.44 175 LYS A N 1
ATOM 1354 C CA . LYS A 1 175 ? -4.450 13.512 -18.644 1.00 85.44 175 LYS A CA 1
ATOM 1355 C C . LYS A 1 175 ? -5.662 13.908 -19.484 1.00 85.44 175 LYS A C 1
ATOM 1357 O O . LYS A 1 175 ? -6.448 14.726 -19.023 1.00 85.44 175 LYS A O 1
ATOM 1362 N N . SER A 1 176 ? -5.802 13.352 -20.689 1.00 83.69 176 SER A N 1
ATOM 1363 C CA . SER A 1 176 ? -6.965 13.604 -21.550 1.00 83.69 176 SER A C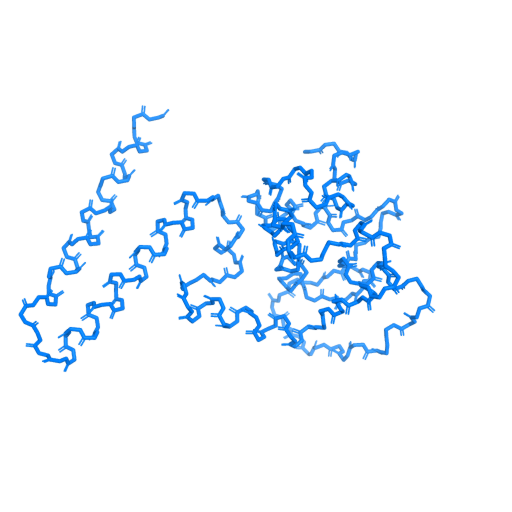A 1
ATOM 1364 C C . SER A 1 176 ? -8.246 13.085 -20.907 1.00 83.69 176 SER A C 1
ATOM 1366 O O . SER A 1 176 ? -9.217 13.823 -20.824 1.00 83.69 176 SER A O 1
ATOM 1368 N N . ILE A 1 177 ? -8.219 11.853 -20.389 1.00 80.12 177 ILE A N 1
ATOM 1369 C CA . ILE A 1 177 ? -9.373 11.236 -19.718 1.00 80.12 177 ILE A CA 1
ATOM 1370 C C . ILE A 1 177 ? -9.779 12.056 -18.487 1.00 80.12 177 ILE A C 1
ATOM 1372 O O . ILE A 1 177 ? -10.945 12.392 -18.328 1.00 80.12 177 ILE A O 1
ATOM 1376 N N . ALA A 1 178 ? -8.814 12.461 -17.658 1.00 76.31 178 ALA A N 1
ATOM 1377 C CA . ALA A 1 178 ? -9.087 13.249 -16.455 1.00 76.31 178 ALA A CA 1
ATOM 1378 C C . ALA A 1 178 ? -9.586 14.683 -16.730 1.00 76.31 178 ALA A C 1
ATOM 1380 O O . ALA A 1 178 ? -10.045 15.344 -15.806 1.00 76.31 178 ALA A O 1
ATOM 1381 N N . ALA A 1 179 ? -9.448 15.198 -17.956 1.00 70.62 179 ALA A N 1
ATOM 1382 C CA . ALA A 1 179 ? -9.965 16.511 -18.347 1.00 70.62 179 ALA A CA 1
ATOM 1383 C C . ALA A 1 179 ? -11.412 16.455 -18.875 1.00 70.62 179 ALA A C 1
ATOM 1385 O O . ALA A 1 179 ? -12.031 17.504 -19.059 1.00 70.62 179 ALA A O 1
ATOM 1386 N N . GLU A 1 180 ? -11.922 15.254 -19.154 1.00 66.44 180 GLU A N 1
ATOM 1387 C CA . GLU A 1 180 ? -13.285 15.003 -19.637 1.00 66.44 180 GLU A CA 1
ATOM 1388 C C . GLU A 1 180 ? -14.266 14.650 -18.498 1.00 66.44 180 GLU A C 1
ATOM 1390 O O . GLU A 1 180 ? -15.479 14.657 -18.724 1.00 66.44 180 GLU A O 1
ATOM 1395 N N . GLU A 1 181 ? -13.751 14.378 -17.292 1.00 53.91 181 GLU A N 1
ATOM 1396 C CA . GLU A 1 181 ? -14.493 14.132 -16.039 1.00 53.91 181 GLU A CA 1
ATOM 1397 C C . GLU A 1 181 ? -14.689 15.411 -15.207 1.00 53.91 181 GLU A C 1
ATOM 1399 O O . GLU A 1 181 ? -15.792 15.566 -14.628 1.00 53.91 181 GLU A O 1
#

pLDDT: mean 82.81, std 15.26, range [40.41, 95.75]

Sequence (181 aa):
MTPAMLIEARTDPNSYPGCVEAGMDAVSAVLTNRNNRQKCISCDALRGKALDERVIPPKADHPFLADCKCPLRGAALELWMIKMTAQYKDISQRIDDDVTNRRLSLNPDILKLIAGGIQAASGHDVDTLLQPEHKRLEHTIHWTLQRLHTIASEDGSMFADSFHLLSNKLTETLKSIAAEE

Organism: Mycena rosella (NCBI:txid1033263)

Radius of gyration: 19.5 Å; Cα contacts (8 Å, |Δi|>4): 185; chains: 1; bounding box: 42×39×58 Å

Foldseek 3Di:
DDLVLLQCLLPQLARPLLLLQVFLVSLQSSCQHPVRFRHASLVVLPPPDDPPPPPQDPDDPFDAGDHNRHTSLLSSLVSNCSNVCNPPPPDDHPPPPDDPPPDPNCDNVNSVVVQVVCCVVQVDHSRQSSHDPVSSVLSSLLVVLVVVLVVCVVVVHPCSVVSVVVNVVSVVVVVVVVVVD

Mean predicted aligned error: 7.73 Å